Protein AF-A0A3D3EYS2-F1 (afdb_monomer)

Structure (mmCIF, N/CA/C/O backbone):
data_AF-A0A3D3EYS2-F1
#
_entry.id   AF-A0A3D3EYS2-F1
#
loop_
_atom_site.group_PDB
_atom_site.id
_atom_site.type_symbol
_atom_site.label_atom_id
_atom_site.label_alt_id
_atom_site.label_comp_id
_atom_site.label_asym_id
_atom_site.label_entity_id
_atom_site.label_seq_id
_atom_site.pdbx_PDB_ins_code
_atom_site.Cartn_x
_atom_site.Cartn_y
_atom_site.Cartn_z
_atom_site.occupancy
_atom_site.B_iso_or_equiv
_atom_site.auth_seq_id
_atom_site.auth_comp_id
_atom_site.auth_asym_id
_atom_site.auth_atom_id
_atom_site.pdbx_PDB_model_num
ATOM 1 N N . MET A 1 1 ? 3.849 11.422 -24.685 1.00 59.22 1 MET A N 1
ATOM 2 C CA . MET A 1 1 ? 4.908 11.103 -23.717 1.00 59.22 1 MET A CA 1
ATOM 3 C C . MET A 1 1 ? 5.409 9.712 -24.047 1.00 59.22 1 MET A C 1
ATOM 5 O O . MET A 1 1 ? 4.605 8.783 -24.061 1.00 59.22 1 MET A O 1
ATOM 9 N N . THR A 1 2 ? 6.666 9.596 -24.456 1.00 74.81 2 THR A N 1
ATOM 10 C CA . THR A 1 2 ? 7.311 8.323 -24.807 1.00 74.81 2 THR A CA 1
ATOM 11 C C . THR A 1 2 ? 7.631 7.512 -23.538 1.00 74.81 2 THR A C 1
ATOM 13 O O . THR A 1 2 ? 7.364 7.959 -22.418 1.00 74.81 2 THR A O 1
ATOM 16 N N . ASN A 1 3 ? 8.152 6.289 -23.673 1.00 77.00 3 ASN A N 1
ATOM 17 C CA . ASN A 1 3 ? 8.681 5.553 -22.516 1.00 77.00 3 ASN A CA 1
ATOM 18 C C . ASN A 1 3 ? 9.917 6.250 -21.932 1.00 77.00 3 ASN A C 1
ATOM 20 O O . ASN A 1 3 ? 10.024 6.343 -20.713 1.00 77.00 3 ASN A O 1
ATOM 24 N N . LYS A 1 4 ? 10.773 6.812 -22.795 1.00 73.56 4 LYS A N 1
ATOM 25 C CA . LYS A 1 4 ? 11.945 7.608 -22.415 1.00 73.56 4 LYS A CA 1
ATOM 26 C C . LYS A 1 4 ? 11.560 8.788 -21.521 1.00 73.56 4 LYS A C 1
ATOM 28 O O . LYS A 1 4 ? 12.052 8.882 -20.404 1.00 73.56 4 LYS A O 1
ATOM 33 N N . ASP A 1 5 ? 10.576 9.585 -21.946 1.00 75.88 5 ASP A N 1
ATOM 34 C CA . ASP A 1 5 ? 10.104 10.746 -21.175 1.00 75.88 5 ASP A CA 1
ATOM 35 C C . ASP A 1 5 ? 9.619 10.352 -19.764 1.00 75.88 5 ASP A C 1
ATOM 37 O O . ASP A 1 5 ? 9.700 11.139 -18.826 1.00 75.88 5 ASP A O 1
ATOM 41 N N . ALA A 1 6 ? 9.071 9.139 -19.601 1.00 74.50 6 ALA A N 1
ATOM 42 C CA . ALA A 1 6 ? 8.693 8.643 -18.282 1.00 74.50 6 ALA A CA 1
ATOM 43 C C . ALA A 1 6 ? 9.911 8.208 -17.467 1.00 74.50 6 ALA A C 1
ATOM 45 O O . ALA A 1 6 ? 9.958 8.534 -16.285 1.00 74.50 6 ALA A O 1
ATOM 46 N N . CYS A 1 7 ? 10.894 7.535 -18.069 1.00 72.25 7 CYS A N 1
ATOM 47 C CA . CYS A 1 7 ? 12.140 7.151 -17.402 1.00 72.25 7 CYS A CA 1
ATOM 48 C C . CYS A 1 7 ? 12.881 8.342 -16.787 1.00 72.25 7 CYS A C 1
ATOM 50 O O . CYS A 1 7 ? 13.361 8.215 -15.665 1.00 72.25 7 CYS A O 1
ATOM 52 N N . ASP A 1 8 ? 12.869 9.508 -17.435 1.00 71.94 8 ASP A N 1
ATOM 53 C CA . ASP A 1 8 ? 13.480 10.731 -16.887 1.00 71.94 8 ASP A CA 1
ATOM 54 C C . ASP A 1 8 ? 12.807 11.206 -15.586 1.00 71.94 8 ASP A C 1
ATOM 56 O O . ASP A 1 8 ? 13.430 11.834 -14.730 1.00 71.94 8 ASP A O 1
ATOM 60 N N . THR A 1 9 ? 11.523 10.881 -15.410 1.00 74.75 9 THR A N 1
ATOM 61 C CA . THR A 1 9 ? 10.751 11.185 -14.191 1.00 74.75 9 THR A CA 1
ATOM 62 C C . THR A 1 9 ? 10.788 10.061 -13.157 1.00 74.75 9 THR A C 1
ATOM 64 O O . THR A 1 9 ? 10.364 10.250 -12.015 1.00 74.75 9 THR A O 1
ATOM 67 N N . VAL A 1 10 ? 11.288 8.883 -13.538 1.00 79.44 10 VAL A N 1
ATOM 68 C CA . VAL A 1 10 ? 11.352 7.712 -12.671 1.00 79.44 10 VAL A CA 1
ATOM 69 C C . VAL A 1 10 ? 12.516 7.864 -11.702 1.00 79.44 10 VAL A C 1
ATOM 71 O O . VAL A 1 10 ? 13.677 7.691 -12.066 1.00 79.44 10 VAL A O 1
ATOM 74 N N . GLY A 1 11 ? 12.204 8.109 -10.427 1.00 79.62 11 GLY A N 1
ATOM 75 C CA . GLY A 1 11 ? 13.216 8.312 -9.387 1.00 79.62 11 GLY A CA 1
ATOM 76 C C . GLY A 1 11 ? 14.247 7.181 -9.272 1.00 79.62 11 GLY A C 1
ATOM 77 O O . GLY A 1 11 ? 15.401 7.454 -8.950 1.00 79.62 11 GLY A O 1
ATOM 78 N N . ILE A 1 12 ? 13.875 5.931 -9.592 1.00 86.62 12 ILE A N 1
ATOM 79 C CA . ILE A 1 12 ? 14.811 4.792 -9.546 1.00 86.62 12 ILE A CA 1
ATOM 80 C C . ILE A 1 12 ? 15.874 4.836 -10.650 1.00 86.62 12 ILE A C 1
ATOM 82 O O . ILE A 1 12 ? 16.969 4.329 -10.437 1.00 86.62 12 ILE A O 1
ATOM 86 N N . PHE A 1 13 ? 15.604 5.489 -11.784 1.00 89.75 13 PHE A N 1
ATOM 87 C CA . PHE A 1 13 ? 16.538 5.624 -12.911 1.00 89.75 13 PHE A CA 1
ATOM 88 C C . PHE A 1 13 ? 17.334 6.933 -12.879 1.00 89.75 13 PHE A C 1
ATOM 90 O O . PHE A 1 13 ? 18.065 7.254 -13.814 1.00 89.75 13 PHE A O 1
ATOM 97 N N . ARG A 1 14 ? 17.234 7.694 -11.785 1.00 87.12 14 ARG A N 1
ATOM 98 C CA . ARG A 1 14 ? 18.000 8.924 -11.612 1.00 87.12 14 ARG A CA 1
ATOM 99 C C . ARG A 1 14 ? 19.503 8.638 -11.657 1.00 87.12 14 ARG A C 1
ATOM 101 O O . ARG A 1 14 ? 20.009 7.844 -10.868 1.00 87.12 14 ARG A O 1
ATOM 108 N N . GLY A 1 15 ? 20.214 9.372 -12.508 1.00 86.50 15 GLY A N 1
ATOM 109 C CA . GLY A 1 15 ? 21.666 9.256 -12.669 1.00 86.50 15 GLY A CA 1
ATOM 110 C C . GLY A 1 15 ? 22.092 8.491 -13.919 1.00 86.50 15 GLY A C 1
ATOM 111 O O . GLY A 1 15 ? 23.260 8.586 -14.279 1.00 86.50 15 GLY A O 1
ATOM 112 N N . LEU A 1 16 ? 21.156 7.826 -14.605 1.00 90.88 16 LEU A N 1
ATOM 113 C CA . LEU A 1 16 ? 21.399 7.253 -15.925 1.00 90.88 16 LEU A CA 1
ATOM 114 C C . LEU A 1 16 ? 21.451 8.351 -16.990 1.00 90.88 16 LEU A C 1
ATOM 116 O O . LEU A 1 16 ? 20.704 9.332 -16.943 1.00 90.88 16 LEU A O 1
ATOM 120 N N . THR A 1 17 ? 22.338 8.177 -17.959 1.00 91.31 17 THR A N 1
ATOM 121 C CA . THR A 1 17 ? 22.412 8.997 -19.167 1.00 91.31 17 THR A CA 1
ATOM 122 C C . THR A 1 17 ? 21.294 8.628 -20.139 1.00 91.31 17 THR A C 1
ATOM 124 O O . THR A 1 17 ? 20.762 7.517 -20.121 1.00 91.31 17 THR A O 1
ATOM 127 N N . GLU A 1 18 ? 20.965 9.540 -21.056 1.00 88.75 18 GLU A N 1
ATOM 128 C CA . GLU A 1 18 ? 19.955 9.269 -22.086 1.00 88.75 18 GLU A CA 1
ATOM 129 C C . GLU A 1 18 ? 20.271 8.019 -22.918 1.00 88.75 18 GLU A C 1
ATOM 131 O O . GLU A 1 18 ? 19.368 7.248 -23.223 1.00 88.75 18 GLU A O 1
ATOM 136 N N . ALA A 1 19 ? 21.547 7.794 -23.251 1.00 90.06 19 ALA A N 1
ATOM 137 C CA . ALA A 1 19 ? 21.969 6.636 -24.035 1.00 90.06 19 ALA A CA 1
ATOM 138 C C . ALA A 1 19 ? 21.747 5.310 -23.287 1.00 90.06 19 ALA A C 1
ATOM 140 O O . ALA A 1 19 ? 21.414 4.304 -23.909 1.00 90.06 19 ALA A O 1
ATOM 141 N N . GLU A 1 20 ? 21.906 5.310 -21.961 1.00 91.56 20 GLU A N 1
ATOM 142 C CA . GLU A 1 20 ? 21.647 4.139 -21.116 1.00 91.56 20 GLU A CA 1
ATOM 143 C C . GLU A 1 20 ? 20.145 3.867 -20.995 1.00 91.56 20 GLU A C 1
ATOM 145 O O . GLU A 1 20 ? 19.725 2.717 -21.080 1.00 91.56 20 GLU A O 1
ATOM 150 N N . ILE A 1 21 ? 19.320 4.913 -20.869 1.00 91.19 21 ILE A N 1
ATOM 151 C CA . ILE A 1 21 ? 17.853 4.785 -20.874 1.00 91.19 21 ILE A CA 1
ATOM 152 C C . ILE A 1 21 ? 17.351 4.270 -22.229 1.00 91.19 21 ILE A C 1
ATOM 154 O O . ILE A 1 21 ? 16.473 3.404 -22.283 1.00 91.19 21 ILE A O 1
ATOM 158 N N . ASP A 1 22 ? 17.916 4.767 -23.331 1.00 90.25 22 ASP A N 1
ATOM 159 C CA . ASP A 1 22 ? 17.536 4.372 -24.690 1.00 90.25 22 ASP A CA 1
ATOM 160 C C . ASP A 1 22 ? 17.782 2.875 -24.957 1.00 90.25 22 ASP A C 1
ATOM 162 O O . ASP A 1 22 ? 17.053 2.271 -25.742 1.00 90.25 22 ASP A O 1
ATOM 166 N N . GLU A 1 23 ? 18.735 2.250 -24.260 1.00 91.06 23 GLU A N 1
ATOM 167 C CA . GLU A 1 23 ? 19.041 0.822 -24.397 1.00 91.06 23 GLU A CA 1
ATOM 168 C C . GLU A 1 23 ? 17.901 -0.090 -23.926 1.00 91.06 23 GLU A C 1
ATOM 170 O O . GLU A 1 23 ? 17.658 -1.128 -24.539 1.00 91.06 23 GLU A O 1
ATOM 175 N N . PHE A 1 24 ? 17.196 0.282 -22.854 1.00 90.25 24 PHE A N 1
ATOM 176 C CA . PHE A 1 24 ? 16.160 -0.565 -22.251 1.00 90.25 24 PHE A CA 1
ATOM 177 C C . PHE A 1 24 ? 14.740 -0.004 -22.358 1.00 90.25 24 PHE A C 1
ATOM 179 O O . PHE A 1 24 ? 13.778 -0.745 -22.158 1.00 90.25 24 PHE A O 1
ATOM 186 N N . SER A 1 25 ? 14.568 1.282 -22.674 1.00 90.25 25 SER A N 1
ATOM 187 C CA . SER A 1 25 ? 13.241 1.898 -22.799 1.00 90.25 25 SER A CA 1
ATOM 188 C C . SER A 1 25 ? 12.282 1.222 -23.803 1.00 90.25 25 SER A C 1
ATOM 190 O O . SER A 1 25 ? 11.068 1.277 -23.555 1.00 90.25 25 SER A O 1
ATOM 192 N N . PRO A 1 26 ? 12.746 0.548 -24.885 1.00 91.00 26 PRO A N 1
ATOM 193 C CA . PRO A 1 26 ? 11.866 -0.213 -25.776 1.00 91.00 26 PRO A CA 1
ATOM 194 C C . PRO A 1 26 ? 11.253 -1.462 -25.128 1.00 91.00 26 PRO A C 1
ATOM 196 O O . PRO A 1 26 ? 10.160 -1.864 -25.521 1.00 91.00 26 PRO A O 1
ATOM 199 N N . ASP A 1 27 ? 11.921 -2.045 -24.128 1.00 91.75 27 ASP A N 1
ATOM 200 C CA . ASP A 1 27 ? 11.451 -3.237 -23.404 1.00 91.75 27 ASP A CA 1
ATOM 201 C C . ASP A 1 27 ? 10.421 -2.888 -22.311 1.00 91.75 27 ASP A C 1
ATOM 203 O O . ASP A 1 27 ? 9.839 -3.773 -21.678 1.00 91.75 27 ASP A O 1
ATOM 207 N N . LEU A 1 28 ? 10.192 -1.595 -22.062 1.00 91.44 28 LEU A N 1
ATOM 208 C CA . LEU A 1 28 ? 9.209 -1.121 -21.094 1.00 91.44 28 LEU A CA 1
ATOM 209 C C . LEU A 1 28 ? 7.815 -1.095 -21.714 1.00 91.44 28 LEU A C 1
ATOM 211 O O . LEU A 1 28 ? 7.610 -0.609 -22.828 1.00 91.44 28 LEU A O 1
ATOM 215 N N . GLN A 1 29 ? 6.817 -1.546 -20.959 1.00 92.75 29 GLN A N 1
ATOM 216 C CA . GLN A 1 29 ? 5.438 -1.546 -21.430 1.00 92.75 29 GLN A CA 1
ATOM 217 C C . GLN A 1 29 ? 4.625 -0.477 -20.712 1.00 92.75 29 GLN A C 1
ATOM 219 O O . GLN A 1 29 ? 4.565 -0.422 -19.489 1.00 92.75 29 GLN A O 1
ATOM 224 N N . ARG A 1 30 ? 3.930 0.358 -21.480 1.00 93.25 30 ARG A N 1
ATOM 225 C CA . ARG A 1 30 ? 2.981 1.327 -20.936 1.00 93.25 30 ARG A CA 1
ATOM 226 C C . ARG A 1 30 ? 1.603 0.684 -20.833 1.00 93.25 30 ARG A C 1
ATOM 228 O O . ARG A 1 30 ? 1.065 0.205 -21.830 1.00 93.25 30 ARG A O 1
ATOM 235 N N . VAL A 1 31 ? 1.032 0.682 -19.636 1.00 96.44 31 VAL A N 1
ATOM 236 C CA . VAL A 1 31 ? -0.280 0.089 -19.348 1.00 96.44 31 VAL A CA 1
ATOM 237 C C . VAL A 1 31 ? -1.203 1.126 -18.722 1.00 96.44 31 VAL A C 1
ATOM 239 O O . VAL A 1 31 ? -0.755 2.064 -18.064 1.00 96.44 31 VAL A O 1
ATOM 242 N N . LYS A 1 32 ? -2.507 0.986 -18.958 1.00 97.62 32 LYS A N 1
ATOM 243 C CA . LYS A 1 32 ? -3.529 1.898 -18.436 1.00 97.62 32 LYS A CA 1
ATOM 244 C C . LYS A 1 32 ? -4.586 1.106 -17.697 1.00 97.62 32 LYS A C 1
ATOM 246 O O . LYS A 1 32 ? -5.019 0.065 -18.183 1.00 97.62 32 LYS A O 1
ATOM 251 N N . TYR A 1 33 ? -5.024 1.643 -16.570 1.00 98.31 33 TYR A N 1
ATOM 252 C CA . TYR A 1 33 ? -6.098 1.076 -15.772 1.00 98.31 33 TYR A CA 1
ATOM 253 C C . TYR A 1 33 ? -7.110 2.168 -15.453 1.00 98.31 33 TYR A C 1
ATOM 255 O O . TYR A 1 33 ? -6.741 3.300 -15.150 1.00 98.31 33 TYR A O 1
ATOM 263 N N . VAL A 1 34 ? -8.392 1.829 -15.543 1.00 98.44 34 VAL A N 1
ATOM 264 C CA . VAL A 1 34 ? -9.474 2.734 -15.143 1.00 98.44 34 VAL A CA 1
ATOM 265 C C . VAL A 1 34 ? -9.615 2.751 -13.624 1.00 98.44 34 VAL A C 1
ATOM 267 O O . VAL A 1 34 ? -9.220 1.799 -12.945 1.00 98.44 34 VAL A O 1
ATOM 270 N N . LYS A 1 35 ? -10.226 3.807 -13.085 1.00 98.50 35 LYS A N 1
ATOM 271 C CA . LYS A 1 35 ? -10.580 3.885 -11.664 1.00 98.50 35 LYS A CA 1
ATOM 272 C C . LYS A 1 35 ? -11.268 2.603 -11.172 1.00 98.50 35 LYS A C 1
ATOM 274 O O . LYS A 1 35 ? -12.236 2.135 -11.766 1.00 98.50 35 LYS A O 1
ATOM 279 N N . GLY A 1 36 ? -10.807 2.084 -10.037 1.00 97.94 36 GLY A N 1
ATOM 280 C CA . GLY A 1 36 ? -11.336 0.888 -9.381 1.00 97.94 36 GLY A CA 1
ATOM 281 C C . GLY A 1 36 ? -10.761 -0.429 -9.903 1.00 97.94 36 GLY A C 1
ATOM 282 O O . GLY A 1 36 ? -11.028 -1.470 -9.309 1.00 97.94 36 GLY A O 1
ATOM 283 N N . ALA A 1 37 ? -9.961 -0.410 -10.973 1.00 98.25 37 ALA A N 1
ATOM 284 C CA . ALA A 1 37 ? -9.311 -1.614 -11.469 1.00 98.25 37 ALA A CA 1
ATOM 285 C C . ALA A 1 37 ? -8.241 -2.113 -10.486 1.00 98.25 37 ALA A C 1
ATOM 287 O O . ALA A 1 37 ? -7.414 -1.341 -9.990 1.00 98.25 37 ALA A O 1
ATOM 288 N N . GLN A 1 38 ? -8.249 -3.421 -10.236 1.00 97.88 38 GLN A N 1
ATOM 289 C CA . GLN A 1 38 ? -7.204 -4.106 -9.487 1.00 97.88 38 GLN A CA 1
ATOM 290 C C . GLN A 1 38 ? -6.008 -4.366 -10.405 1.00 97.88 38 GLN A C 1
ATOM 292 O O . GLN A 1 38 ? -6.152 -4.964 -11.467 1.00 97.88 38 GLN A O 1
ATOM 297 N N . ILE A 1 39 ? -4.842 -3.884 -9.989 1.00 97.94 39 ILE A N 1
ATOM 298 C CA . ILE A 1 39 ? -3.591 -3.914 -10.757 1.00 97.94 39 ILE A CA 1
ATOM 299 C C . ILE A 1 39 ? -2.717 -5.077 -10.290 1.00 97.94 39 ILE A C 1
ATOM 301 O O . ILE A 1 39 ? -2.086 -5.753 -11.093 1.00 97.94 39 ILE A O 1
ATOM 305 N N . ILE A 1 40 ? -2.694 -5.311 -8.977 1.00 97.81 40 ILE A N 1
ATOM 306 C CA . ILE A 1 40 ? -2.011 -6.430 -8.330 1.00 97.81 40 ILE A CA 1
ATOM 307 C C . ILE A 1 40 ? -2.988 -7.046 -7.338 1.00 97.81 40 ILE A C 1
ATOM 309 O O . ILE A 1 40 ? -3.606 -6.307 -6.567 1.00 97.81 40 ILE A O 1
ATOM 313 N N . SER A 1 41 ? -3.079 -8.373 -7.313 1.00 96.94 41 SER A N 1
ATOM 314 C CA . SER A 1 41 ? -3.725 -9.107 -6.224 1.00 96.94 41 SER A CA 1
ATOM 315 C C . SER A 1 41 ? -2.669 -9.601 -5.243 1.00 96.94 41 SER A C 1
ATOM 317 O O . SER A 1 41 ? -1.606 -10.080 -5.638 1.00 96.94 41 SER A O 1
ATOM 319 N N . GLU A 1 42 ? -2.961 -9.494 -3.951 1.00 96.12 42 GLU A N 1
ATOM 320 C CA . GLU A 1 42 ? -2.169 -10.157 -2.920 1.00 96.12 42 GLU A CA 1
ATOM 321 C C . GLU A 1 42 ? -2.053 -11.667 -3.205 1.00 96.12 42 GLU A C 1
ATOM 323 O O . GLU A 1 42 ? -3.017 -12.297 -3.631 1.00 96.12 42 GLU A O 1
ATOM 328 N N . HIS A 1 43 ? -0.874 -12.237 -2.944 1.00 95.38 43 HIS A N 1
ATOM 329 C CA . HIS A 1 43 ? -0.502 -13.641 -3.170 1.00 95.38 43 HIS A CA 1
ATOM 330 C C . HIS A 1 43 ? -0.324 -14.089 -4.627 1.00 95.38 43 HIS A C 1
ATOM 332 O O . HIS A 1 43 ? 0.124 -15.217 -4.840 1.00 95.38 43 HIS A O 1
ATOM 338 N N . ASP A 1 44 ? -0.573 -13.224 -5.614 1.00 95.88 44 ASP A N 1
ATOM 339 C CA . ASP A 1 44 ? -0.225 -13.525 -7.006 1.00 95.88 44 ASP A CA 1
ATOM 340 C C . ASP A 1 44 ? 1.299 -13.622 -7.192 1.00 95.88 44 ASP A C 1
ATOM 342 O O . ASP A 1 44 ? 2.097 -13.193 -6.351 1.00 95.88 44 ASP A O 1
ATOM 346 N N . THR A 1 45 ? 1.735 -14.181 -8.318 1.00 95.81 45 THR A N 1
ATOM 347 C CA . THR A 1 45 ? 3.155 -14.209 -8.688 1.00 95.81 45 THR A CA 1
ATOM 348 C C . THR A 1 45 ? 3.693 -12.792 -8.931 1.00 95.81 45 THR A C 1
ATOM 350 O O . THR A 1 45 ? 2.998 -11.916 -9.454 1.00 95.81 45 THR A O 1
ATOM 353 N N . ALA A 1 46 ? 4.948 -12.550 -8.543 1.00 94.69 46 ALA A N 1
ATOM 354 C CA . ALA A 1 46 ? 5.631 -11.282 -8.772 1.00 94.69 46 ALA A CA 1
ATOM 355 C C . ALA A 1 46 ? 6.628 -11.368 -9.938 1.00 94.69 46 ALA A C 1
ATOM 357 O O . ALA A 1 46 ? 7.732 -11.887 -9.808 1.00 94.69 46 ALA A O 1
ATOM 358 N N . ASP A 1 47 ? 6.228 -10.824 -11.082 1.00 94.50 47 ASP A N 1
ATOM 359 C CA . ASP A 1 47 ? 6.922 -10.906 -12.372 1.00 94.50 47 ASP A CA 1
ATOM 360 C C . ASP A 1 47 ? 7.302 -9.531 -12.956 1.00 94.50 47 ASP A C 1
ATOM 362 O O . ASP A 1 47 ? 8.067 -9.436 -13.917 1.00 94.50 47 ASP A O 1
ATOM 366 N N . ASN A 1 48 ? 6.789 -8.450 -12.373 1.00 95.12 48 ASN A N 1
ATOM 367 C CA . ASN A 1 48 ? 6.997 -7.078 -12.830 1.00 95.12 48 ASN A CA 1
ATOM 368 C C . ASN A 1 48 ? 6.809 -6.062 -11.694 1.00 95.12 48 ASN A C 1
ATOM 370 O O . ASN A 1 48 ? 6.112 -6.322 -10.709 1.00 95.12 48 ASN A O 1
ATOM 374 N N . LEU A 1 49 ? 7.453 -4.904 -11.820 1.00 94.69 49 LEU A N 1
ATOM 375 C CA . LEU A 1 49 ? 7.168 -3.731 -10.995 1.00 94.69 49 LEU A CA 1
ATOM 376 C C . LEU A 1 49 ? 6.519 -2.651 -11.859 1.00 94.69 49 LEU A C 1
ATOM 378 O O . LEU A 1 49 ? 6.595 -2.685 -13.089 1.00 94.69 49 LEU A O 1
ATOM 382 N N . TYR A 1 50 ? 5.900 -1.683 -11.201 1.00 95.75 50 TYR A N 1
ATOM 383 C CA . TYR A 1 50 ? 5.153 -0.621 -11.852 1.00 95.75 50 TYR A CA 1
ATOM 384 C C . TYR A 1 50 ? 5.662 0.727 -11.386 1.00 95.75 50 TYR A C 1
ATOM 386 O O . TYR A 1 50 ? 5.836 0.942 -10.190 1.00 95.75 50 TYR A O 1
ATOM 394 N N . PHE A 1 51 ? 5.830 1.651 -12.319 1.00 95.06 51 PHE A N 1
ATOM 395 C CA . PHE A 1 51 ? 6.035 3.060 -12.032 1.00 95.06 51 PHE A CA 1
ATOM 396 C C . PHE A 1 51 ? 4.800 3.867 -12.426 1.00 95.06 51 PHE A C 1
ATOM 398 O O . PHE A 1 51 ? 4.218 3.639 -13.486 1.00 95.06 51 PHE A O 1
ATOM 405 N N . ILE A 1 52 ? 4.408 4.822 -11.589 1.00 95.12 52 ILE A N 1
ATOM 406 C CA . ILE A 1 52 ? 3.206 5.626 -11.782 1.00 95.12 52 ILE A CA 1
ATOM 407 C C . ILE A 1 52 ? 3.554 6.859 -12.616 1.00 95.12 52 ILE A C 1
ATOM 409 O O . ILE A 1 52 ? 4.177 7.801 -12.130 1.00 95.12 52 ILE A O 1
ATOM 413 N N . CYS A 1 53 ? 3.117 6.877 -13.877 1.00 93.81 53 CYS A N 1
ATOM 414 C CA . CYS A 1 53 ? 3.251 8.052 -14.740 1.00 93.81 53 CYS A CA 1
ATOM 415 C C . CYS A 1 53 ? 2.129 9.068 -14.500 1.00 93.81 53 CYS A C 1
ATOM 417 O O . CYS A 1 53 ? 2.347 10.272 -14.607 1.00 93.81 53 CYS A O 1
ATOM 419 N N . LYS A 1 54 ? 0.909 8.588 -14.232 1.00 95.06 54 LYS A N 1
ATOM 420 C CA . LYS A 1 54 ? -0.273 9.422 -13.99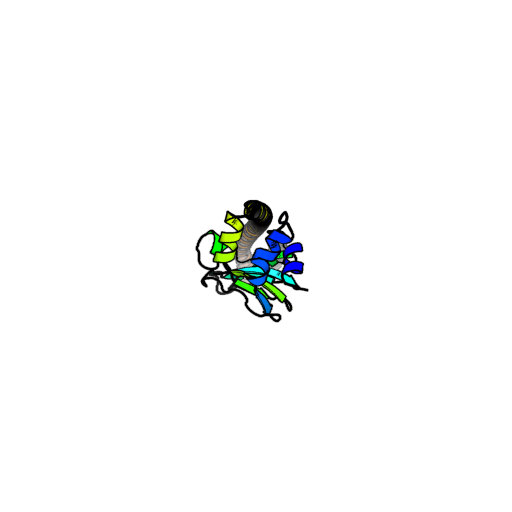6 1.00 95.06 54 LYS A CA 1
ATOM 421 C C . LYS A 1 54 ? -1.267 8.701 -13.094 1.00 95.06 54 LYS A C 1
ATOM 423 O O . LYS A 1 54 ? -1.417 7.485 -13.190 1.00 95.06 54 LYS A O 1
ATOM 428 N N . GLY A 1 55 ? -1.996 9.491 -12.313 1.00 96.88 55 GLY A N 1
ATOM 429 C CA . GLY A 1 55 ? -3.057 9.034 -11.429 1.00 96.88 55 GLY A CA 1
ATOM 430 C C . GLY A 1 55 ? -2.517 8.506 -10.099 1.00 96.88 55 GLY A C 1
ATOM 431 O O . GLY A 1 55 ? -1.332 8.653 -9.803 1.00 96.88 55 GLY A O 1
ATOM 432 N N . LYS A 1 56 ? -3.384 7.892 -9.298 1.00 98.31 56 LYS A N 1
ATOM 433 C CA . LYS A 1 56 ? -3.057 7.381 -7.965 1.00 98.31 56 LYS A CA 1
ATOM 434 C C . LYS A 1 56 ? -3.518 5.943 -7.788 1.00 98.31 56 LYS A C 1
ATOM 436 O O . LYS A 1 56 ? -4.526 5.508 -8.352 1.00 98.31 56 LYS A O 1
ATOM 441 N N . VAL A 1 57 ? -2.786 5.209 -6.959 1.00 98.44 57 VAL A N 1
ATOM 442 C CA . VAL A 1 57 ? -3.124 3.834 -6.582 1.00 98.44 57 VAL A CA 1
ATOM 443 C C . VAL A 1 57 ? -3.163 3.698 -5.071 1.00 98.44 57 VAL A C 1
ATOM 445 O O . VAL A 1 57 ? -2.425 4.365 -4.352 1.00 98.44 57 VAL A O 1
ATOM 448 N N . LYS A 1 58 ? -4.014 2.806 -4.580 1.00 98.06 58 LYS A N 1
ATOM 449 C CA . LYS A 1 58 ? -4.113 2.455 -3.168 1.00 98.06 58 LYS A CA 1
ATOM 450 C C . LYS A 1 58 ? -3.575 1.053 -2.949 1.00 98.06 58 LYS A C 1
ATOM 452 O O . LYS A 1 58 ? -3.954 0.133 -3.671 1.00 98.06 58 LYS A O 1
ATOM 457 N N . ILE A 1 59 ? -2.728 0.903 -1.937 1.00 96.88 59 ILE A N 1
ATOM 458 C CA . ILE A 1 59 ? -2.201 -0.383 -1.487 1.00 96.88 59 ILE A CA 1
ATOM 459 C C . ILE A 1 59 ? -2.988 -0.818 -0.257 1.00 96.88 59 ILE A C 1
ATOM 461 O O . ILE A 1 59 ? -3.128 -0.051 0.697 1.00 96.88 59 ILE A O 1
ATOM 465 N N . SER A 1 60 ? -3.473 -2.054 -0.267 1.00 95.75 60 SER A N 1
ATOM 466 C CA . SER A 1 60 ? -4.243 -2.640 0.830 1.00 95.75 60 SER A CA 1
ATOM 467 C C . SER A 1 60 ? -3.795 -4.069 1.122 1.00 95.75 60 SER A C 1
ATOM 469 O O . SER A 1 60 ? -3.306 -4.771 0.237 1.00 95.75 60 SER A O 1
ATOM 471 N N . LYS A 1 61 ? -3.950 -4.492 2.375 1.00 93.69 61 LYS A N 1
ATOM 472 C CA . LYS A 1 61 ? -3.587 -5.827 2.857 1.00 93.69 61 LYS A CA 1
ATOM 473 C C . LYS A 1 61 ? -4.819 -6.528 3.408 1.00 93.69 61 LYS A C 1
ATOM 475 O O . LYS A 1 61 ? -5.559 -5.920 4.185 1.00 93.69 61 LYS A O 1
ATOM 480 N N . GLY A 1 62 ? -5.021 -7.790 3.042 1.00 91.25 62 GLY A N 1
ATOM 481 C CA . GLY A 1 62 ? -6.063 -8.624 3.627 1.00 91.25 62 GLY A CA 1
ATOM 482 C C . GLY A 1 62 ? -5.862 -8.802 5.134 1.00 91.25 62 GLY A C 1
ATOM 483 O O . GLY A 1 62 ? -4.752 -9.049 5.612 1.00 91.25 62 GLY A O 1
ATOM 484 N N . LEU A 1 63 ? -6.943 -8.680 5.898 1.00 89.94 63 LEU A N 1
ATOM 485 C CA . LEU A 1 63 ? -6.969 -8.960 7.330 1.00 89.94 63 LEU A CA 1
ATOM 486 C C . LEU A 1 63 ? -7.756 -10.242 7.597 1.00 89.94 63 LEU A C 1
ATOM 488 O O . LEU A 1 63 ? -8.653 -10.621 6.852 1.00 89.94 63 LEU A O 1
ATOM 492 N N . LYS A 1 64 ? -7.459 -10.898 8.723 1.00 85.75 64 LYS A N 1
ATOM 493 C CA . LYS A 1 64 ? -8.207 -12.083 9.179 1.00 85.75 64 LYS A CA 1
ATOM 494 C C . LYS A 1 64 ? -9.548 -11.742 9.846 1.00 85.75 64 LYS A C 1
ATOM 496 O O . LYS A 1 64 ? -10.294 -12.652 10.193 1.00 85.75 64 LYS A O 1
ATOM 501 N N . ASN A 1 65 ? -9.831 -10.460 10.084 1.00 85.44 65 ASN A N 1
ATOM 502 C CA . ASN A 1 65 ? -11.079 -10.021 10.702 1.00 85.44 65 ASN A CA 1
ATOM 503 C C . ASN A 1 65 ? -12.195 -9.980 9.646 1.00 85.44 65 ASN A C 1
ATOM 505 O O . ASN A 1 65 ? -12.051 -9.317 8.625 1.00 85.44 65 ASN A O 1
ATOM 509 N N . LEU A 1 66 ? -13.310 -10.665 9.906 1.00 75.31 66 LEU A N 1
ATOM 510 C CA . LEU A 1 66 ? -14.453 -10.722 8.991 1.00 75.31 66 LEU A CA 1
ATOM 511 C C . LEU A 1 66 ? -15.225 -9.395 8.899 1.00 75.31 66 LEU A C 1
ATOM 513 O O . LEU A 1 66 ? -15.849 -9.137 7.876 1.00 75.31 66 LEU A O 1
ATOM 517 N N . GLU A 1 67 ? -15.182 -8.552 9.935 1.00 85.56 67 GLU A N 1
ATOM 518 C CA . GLU A 1 67 ? -15.856 -7.243 9.937 1.00 85.56 67 GLU A CA 1
ATOM 519 C C . GLU A 1 67 ? -15.068 -6.188 9.150 1.00 85.56 67 GLU A C 1
ATOM 521 O O . GLU A 1 67 ? -15.654 -5.334 8.485 1.00 85.56 67 GLU A O 1
ATOM 526 N N . THR A 1 68 ? -13.736 -6.284 9.181 1.00 84.50 68 THR A N 1
ATOM 527 C CA . THR A 1 68 ? -12.820 -5.406 8.444 1.00 84.50 68 THR A CA 1
ATOM 528 C C . THR A 1 68 ? -11.876 -6.274 7.615 1.00 84.50 68 THR A C 1
ATOM 530 O O . THR A 1 68 ? -10.794 -6.618 8.095 1.00 84.50 68 THR A O 1
ATOM 533 N N . PRO A 1 69 ? -12.264 -6.649 6.384 1.00 85.81 69 PRO A N 1
ATOM 534 C CA . PRO A 1 69 ? -11.552 -7.658 5.598 1.00 85.81 69 PRO A CA 1
ATOM 535 C C . PRO A 1 69 ? -10.207 -7.173 5.039 1.00 85.81 69 PRO A C 1
ATOM 537 O O . PRO A 1 69 ? -9.397 -7.987 4.599 1.00 85.81 69 PRO A O 1
ATOM 540 N N . SER A 1 70 ? -9.940 -5.865 5.050 1.00 89.62 70 SER A N 1
ATOM 541 C CA . SER A 1 70 ? -8.689 -5.289 4.552 1.00 89.62 70 SER A CA 1
ATOM 542 C C . SER A 1 70 ? -8.308 -4.003 5.280 1.00 89.62 70 SER A C 1
ATOM 544 O O . SER A 1 70 ? -9.183 -3.224 5.657 1.00 89.62 70 SER A O 1
ATOM 546 N N . ALA A 1 71 ? -7.007 -3.747 5.404 1.00 90.81 71 ALA A N 1
ATOM 547 C CA . ALA A 1 71 ? -6.454 -2.468 5.839 1.00 90.81 71 ALA A CA 1
ATOM 548 C C . ALA A 1 71 ? -5.802 -1.737 4.665 1.00 90.81 71 ALA A C 1
ATOM 550 O O . ALA A 1 71 ? -4.988 -2.318 3.944 1.00 90.81 71 ALA A O 1
ATOM 551 N N . ASP A 1 72 ? -6.113 -0.452 4.514 1.00 92.56 72 ASP A N 1
ATOM 552 C CA . ASP A 1 72 ? -5.389 0.430 3.603 1.00 92.56 72 ASP A CA 1
ATOM 553 C C . ASP A 1 72 ? -4.014 0.746 4.205 1.00 92.56 72 ASP A C 1
ATOM 555 O O . ASP A 1 72 ? -3.917 1.259 5.319 1.00 92.56 72 ASP A O 1
ATOM 559 N N . LEU A 1 73 ? -2.945 0.417 3.480 1.00 91.19 73 LEU A N 1
ATOM 560 C CA . LEU A 1 73 ? -1.573 0.647 3.931 1.00 91.19 73 LEU A CA 1
ATOM 561 C C . LEU A 1 73 ? -1.106 2.052 3.565 1.00 91.19 73 LEU A C 1
ATOM 563 O O . LEU A 1 73 ? -0.554 2.768 4.399 1.00 91.19 73 LEU A O 1
ATOM 567 N N . THR A 1 74 ? -1.299 2.440 2.301 1.00 93.94 74 THR A N 1
ATOM 568 C CA . THR A 1 74 ? -0.917 3.757 1.782 1.00 93.94 74 THR A CA 1
ATOM 569 C C . THR A 1 74 ? -1.567 4.038 0.424 1.00 93.94 74 THR A C 1
ATOM 571 O O . THR A 1 74 ? -2.097 3.136 -0.226 1.00 93.94 74 THR A O 1
ATOM 574 N N . THR A 1 75 ? -1.499 5.293 -0.019 1.00 96.31 75 THR A N 1
ATOM 575 C CA . THR A 1 75 ? -1.767 5.705 -1.406 1.00 96.31 75 THR A CA 1
ATOM 576 C C . THR A 1 75 ? -0.453 6.155 -2.028 1.00 96.31 75 THR A C 1
ATOM 578 O O . THR A 1 75 ? 0.335 6.797 -1.337 1.00 96.31 75 THR A O 1
ATOM 581 N N . LEU A 1 76 ? -0.224 5.794 -3.288 1.00 95.62 76 LEU A N 1
ATOM 582 C CA . LEU A 1 76 ? 0.935 6.219 -4.066 1.00 95.62 76 LEU A CA 1
ATOM 583 C C . LEU A 1 76 ? 0.508 7.117 -5.230 1.00 95.62 76 LEU A C 1
ATOM 585 O O . LEU A 1 76 ? -0.580 6.946 -5.794 1.00 95.62 76 LEU A O 1
ATOM 589 N N . GLU A 1 77 ? 1.381 8.050 -5.587 1.00 95.44 77 GLU A N 1
ATOM 590 C CA . GLU A 1 77 ? 1.151 9.129 -6.549 1.00 95.44 77 GLU A CA 1
ATOM 591 C C . GLU A 1 77 ? 2.153 9.086 -7.724 1.00 95.44 77 GLU A C 1
ATOM 593 O O . GLU A 1 77 ? 3.089 8.279 -7.719 1.00 95.44 77 GLU A O 1
ATOM 598 N N . PRO A 1 78 ? 1.979 9.918 -8.774 1.00 93.94 78 PRO A N 1
ATOM 599 C CA . PRO A 1 78 ? 2.921 9.960 -9.888 1.00 93.94 78 PRO A CA 1
ATOM 600 C C . PRO A 1 78 ? 4.350 10.262 -9.428 1.00 93.94 78 PRO A C 1
ATOM 602 O O . PRO A 1 78 ? 4.565 11.137 -8.593 1.00 93.94 78 PRO A O 1
ATOM 605 N N . GLY A 1 79 ? 5.327 9.556 -9.998 1.00 89.62 79 GLY A N 1
ATOM 606 C CA . GLY A 1 79 ? 6.725 9.614 -9.552 1.00 89.62 79 GLY A CA 1
ATOM 607 C C . GLY A 1 79 ? 7.120 8.490 -8.589 1.00 89.62 79 GLY A C 1
ATOM 608 O O . GLY A 1 79 ? 8.310 8.287 -8.340 1.00 89.62 79 GLY A O 1
ATOM 609 N N . GLU A 1 80 ? 6.156 7.719 -8.089 1.00 92.06 80 GLU A N 1
ATOM 610 C CA . GLU A 1 80 ? 6.408 6.560 -7.236 1.00 92.06 80 GLU A CA 1
ATOM 611 C C . GLU A 1 80 ? 6.307 5.231 -7.998 1.00 92.06 80 GLU A C 1
ATOM 613 O O . GLU A 1 80 ? 5.739 5.142 -9.088 1.00 92.06 80 GLU A O 1
ATOM 618 N N . PHE A 1 81 ? 6.852 4.166 -7.407 1.00 93.56 81 PHE A N 1
ATOM 619 C CA . PHE A 1 81 ? 6.781 2.805 -7.942 1.00 93.56 81 PHE A CA 1
ATOM 620 C C . PHE A 1 81 ? 6.246 1.809 -6.909 1.00 93.56 81 PHE A C 1
ATOM 622 O O . PHE A 1 81 ? 6.277 2.067 -5.706 1.00 93.56 81 PHE A O 1
ATOM 629 N N . PHE A 1 82 ? 5.759 0.659 -7.362 1.00 95.44 82 PHE A N 1
ATOM 630 C CA . PHE A 1 82 ? 5.278 -0.415 -6.495 1.00 95.44 82 PHE A CA 1
ATOM 631 C C . PHE A 1 82 ? 5.456 -1.794 -7.132 1.00 95.44 82 PHE A C 1
ATOM 633 O O . PHE A 1 82 ? 5.693 -1.927 -8.333 1.00 95.44 82 PHE A O 1
ATOM 640 N N . GLY A 1 83 ? 5.295 -2.838 -6.319 1.00 93.50 83 GLY A N 1
ATOM 641 C CA . GLY A 1 83 ? 5.428 -4.231 -6.751 1.00 93.50 83 GLY A CA 1
ATOM 642 C C . GLY A 1 83 ? 6.864 -4.758 -6.699 1.00 93.50 83 GLY A C 1
ATOM 643 O O . GLY A 1 83 ? 7.102 -5.903 -7.068 1.00 93.50 83 GLY A O 1
ATOM 644 N N . GLU A 1 84 ? 7.798 -3.957 -6.191 1.00 92.75 84 GLU A N 1
ATOM 645 C CA . GLU A 1 84 ? 9.215 -4.267 -6.041 1.00 92.75 84 GLU A CA 1
ATOM 646 C C . GLU A 1 84 ? 9.476 -5.410 -5.053 1.00 92.75 84 GLU A C 1
ATOM 648 O O . GLU A 1 84 ? 10.348 -6.238 -5.298 1.00 92.75 84 GLU A O 1
ATOM 653 N N . MET A 1 85 ? 8.703 -5.490 -3.961 1.00 90.31 85 MET A N 1
ATOM 654 C CA . MET A 1 85 ? 8.985 -6.414 -2.853 1.00 90.31 85 MET A CA 1
ATOM 655 C C . MET A 1 85 ? 9.000 -7.878 -3.305 1.00 90.31 85 MET A C 1
ATOM 657 O O . MET A 1 85 ? 9.936 -8.609 -2.997 1.00 90.31 85 MET A O 1
ATOM 661 N N . GLY A 1 86 ? 7.989 -8.289 -4.077 1.00 89.62 86 GLY A N 1
ATOM 662 C CA . GLY A 1 86 ? 7.898 -9.668 -4.564 1.00 89.62 86 GLY A CA 1
ATOM 663 C C . GLY A 1 86 ? 8.988 -10.013 -5.582 1.00 89.62 86 GLY A C 1
ATOM 664 O O . GLY A 1 86 ? 9.466 -11.140 -5.618 1.00 89.62 86 GLY A O 1
ATOM 665 N N . ILE A 1 87 ? 9.451 -9.036 -6.369 1.00 91.50 87 ILE A N 1
ATOM 666 C CA . ILE A 1 87 ? 10.552 -9.255 -7.314 1.00 91.50 87 ILE A CA 1
ATOM 667 C C . ILE A 1 87 ? 11.880 -9.434 -6.583 1.00 91.50 87 ILE A C 1
ATOM 669 O O . ILE A 1 87 ? 12.629 -10.352 -6.910 1.00 91.50 87 ILE A O 1
ATOM 673 N N . ILE A 1 88 ? 12.169 -8.550 -5.625 1.00 87.00 88 ILE A N 1
ATOM 674 C CA . ILE A 1 88 ? 13.451 -8.507 -4.910 1.00 87.00 88 ILE A CA 1
ATOM 675 C C . ILE A 1 88 ? 13.633 -9.752 -4.040 1.00 87.00 88 ILE A C 1
ATOM 677 O O . ILE A 1 88 ? 14.717 -10.328 -4.027 1.00 87.00 88 ILE A O 1
ATOM 681 N N . ASN A 1 89 ? 12.577 -10.174 -3.340 1.00 85.12 89 ASN A N 1
ATOM 682 C CA . ASN A 1 89 ? 12.635 -11.320 -2.433 1.00 85.12 89 ASN A CA 1
ATOM 683 C C . ASN A 1 89 ? 12.359 -12.665 -3.120 1.00 85.12 89 ASN A C 1
ATOM 685 O O . ASN A 1 89 ? 12.473 -13.698 -2.469 1.00 85.12 89 ASN A O 1
ATOM 689 N N . ASP A 1 90 ? 11.982 -12.659 -4.401 1.00 89.12 90 ASP A N 1
ATOM 690 C CA . ASP A 1 90 ? 11.442 -13.834 -5.097 1.00 89.12 90 ASP A CA 1
ATOM 691 C C . ASP A 1 90 ? 10.221 -14.440 -4.374 1.00 89.12 90 ASP A C 1
ATOM 693 O O . ASP A 1 90 ? 10.076 -15.650 -4.212 1.00 89.12 90 ASP A O 1
ATOM 697 N N . GLU A 1 91 ? 9.330 -13.560 -3.912 1.00 93.12 91 GLU A N 1
ATOM 698 C CA . GLU A 1 91 ? 8.139 -13.897 -3.132 1.00 93.12 91 GLU A CA 1
ATOM 699 C C . GLU A 1 91 ? 6.852 -13.516 -3.876 1.00 93.12 91 GLU A C 1
ATOM 701 O O . GLU A 1 91 ? 6.830 -12.675 -4.780 1.00 93.12 91 GLU A O 1
ATOM 706 N N . ALA A 1 92 ? 5.736 -14.115 -3.460 1.00 95.06 92 ALA A N 1
ATOM 707 C CA . ALA A 1 92 ? 4.416 -13.711 -3.930 1.00 95.06 92 ALA A CA 1
ATOM 708 C C . ALA A 1 92 ? 4.103 -12.249 -3.557 1.00 95.06 92 ALA A C 1
ATOM 710 O O . ALA A 1 92 ? 4.677 -11.673 -2.627 1.00 95.06 92 ALA A O 1
ATOM 711 N N . ARG A 1 93 ? 3.149 -11.638 -4.264 1.00 96.62 93 ARG A N 1
ATOM 712 C CA . ARG A 1 93 ? 2.711 -10.258 -4.023 1.00 96.62 93 ARG A CA 1
ATOM 713 C C . ARG A 1 93 ? 2.282 -10.079 -2.569 1.00 96.62 93 ARG A C 1
ATOM 715 O O . ARG A 1 93 ? 1.402 -10.776 -2.067 1.00 96.62 93 ARG A O 1
ATOM 722 N N . SER A 1 94 ? 2.894 -9.111 -1.896 1.00 93.50 94 SER A N 1
ATOM 723 C CA . SER A 1 94 ? 2.677 -8.871 -0.469 1.00 93.50 94 SER A CA 1
ATOM 724 C C . SER A 1 94 ? 1.370 -8.140 -0.163 1.00 93.50 94 SER A C 1
ATOM 726 O O . SER A 1 94 ? 0.945 -8.159 0.988 1.00 93.50 94 SER A O 1
ATOM 728 N N . ALA A 1 95 ? 0.743 -7.489 -1.142 1.00 95.69 95 ALA A N 1
ATOM 729 C CA . ALA A 1 95 ? -0.448 -6.665 -0.958 1.00 95.69 95 ALA A CA 1
ATOM 730 C C . ALA A 1 95 ? -1.217 -6.504 -2.277 1.00 95.69 95 ALA A C 1
ATOM 732 O O . ALA A 1 95 ? -0.663 -6.708 -3.359 1.00 95.69 95 ALA A O 1
ATOM 733 N N . THR A 1 96 ? -2.476 -6.086 -2.171 1.00 97.75 96 THR A N 1
ATOM 734 C CA . THR A 1 96 ? -3.342 -5.741 -3.302 1.00 97.75 96 THR A CA 1
ATOM 735 C C . THR A 1 96 ? -3.171 -4.267 -3.660 1.00 97.75 96 THR A C 1
ATOM 737 O O . THR A 1 96 ? -3.114 -3.411 -2.773 1.00 97.75 96 THR A O 1
ATOM 740 N N . VAL A 1 97 ? -3.140 -3.953 -4.956 1.00 98.25 97 VAL A N 1
ATOM 741 C CA . VAL A 1 97 ? -3.036 -2.579 -5.471 1.00 98.25 97 VAL A CA 1
ATOM 742 C C . VAL A 1 97 ? -4.215 -2.273 -6.385 1.00 98.25 97 VAL A C 1
ATOM 744 O O . VAL A 1 97 ? -4.471 -3.011 -7.336 1.00 98.25 97 VAL A O 1
ATOM 747 N N . VAL A 1 98 ? -4.920 -1.174 -6.115 1.00 98.31 98 VAL A N 1
ATOM 748 C CA . VAL A 1 98 ? -6.119 -0.748 -6.856 1.00 98.31 98 VAL A CA 1
ATOM 749 C C . VAL A 1 98 ? -5.968 0.694 -7.325 1.00 98.31 98 VAL A C 1
ATOM 751 O O . VAL A 1 98 ? -5.547 1.560 -6.561 1.00 98.31 98 VAL A O 1
ATOM 754 N N . ALA A 1 99 ? -6.351 0.974 -8.567 1.00 98.56 99 ALA A N 1
ATOM 755 C CA . ALA A 1 99 ? -6.410 2.326 -9.111 1.00 98.56 99 ALA A CA 1
ATOM 756 C C . ALA A 1 99 ? -7.499 3.158 -8.399 1.00 98.56 99 ALA A C 1
ATOM 758 O O . ALA A 1 99 ? -8.668 2.771 -8.389 1.00 98.56 99 ALA A O 1
ATOM 759 N N . THR A 1 100 ? -7.160 4.304 -7.802 1.00 98.19 100 THR A N 1
ATOM 760 C CA . THR A 1 100 ? -8.156 5.194 -7.155 1.00 98.19 100 THR A CA 1
ATOM 761 C C . THR A 1 100 ? -8.737 6.233 -8.113 1.00 98.19 100 THR A C 1
ATOM 763 O O . THR A 1 100 ? -9.798 6.807 -7.852 1.00 98.19 100 THR A O 1
ATO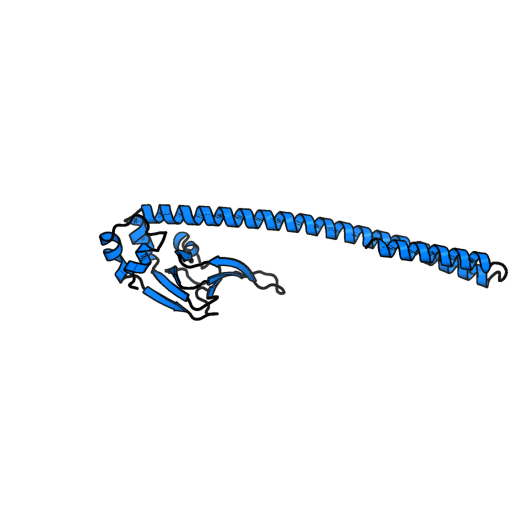M 766 N N . GLU A 1 101 ? -8.081 6.407 -9.253 1.00 98.25 101 GLU A N 1
ATOM 767 C CA . GLU A 1 101 ? -8.497 7.166 -10.427 1.00 98.25 101 GLU A CA 1
ATOM 768 C C . GLU A 1 101 ? -7.952 6.479 -11.688 1.00 98.25 101 GLU A C 1
ATOM 770 O O . GLU A 1 101 ? -7.343 5.418 -11.584 1.00 98.25 101 GLU A O 1
ATOM 775 N N . ASP A 1 102 ? -8.180 7.037 -12.875 1.00 98.25 102 ASP A N 1
ATOM 776 C CA . ASP A 1 102 ? -7.572 6.491 -14.091 1.00 98.25 102 ASP A CA 1
ATOM 777 C C . ASP A 1 102 ? -6.049 6.652 -14.021 1.00 98.25 102 ASP A C 1
ATOM 779 O O . ASP A 1 102 ? -5.534 7.769 -13.901 1.00 98.25 102 ASP A O 1
ATOM 783 N N . VAL A 1 103 ? -5.330 5.532 -14.108 1.00 98.00 103 VAL A N 1
ATOM 784 C CA . VAL A 1 103 ? -3.873 5.492 -13.978 1.00 98.00 103 VAL A CA 1
ATOM 785 C C . VAL A 1 103 ? -3.190 5.070 -15.265 1.00 98.00 103 VAL A C 1
ATOM 787 O O . VAL A 1 103 ? -3.688 4.259 -16.052 1.00 98.00 103 VAL A O 1
ATOM 790 N N . GLU A 1 104 ? -1.994 5.608 -15.447 1.00 96.94 104 GLU A N 1
ATOM 791 C CA . GLU A 1 104 ? -1.069 5.220 -16.498 1.00 96.94 104 GLU A CA 1
ATOM 792 C C . GLU A 1 104 ? 0.245 4.814 -15.850 1.00 96.94 104 GLU A C 1
ATOM 794 O O . GLU A 1 104 ? 0.839 5.591 -15.097 1.00 96.94 104 GLU A O 1
ATOM 799 N N . LEU A 1 105 ? 0.675 3.588 -16.131 1.00 96.06 105 LEU A N 1
ATOM 800 C CA . LEU A 1 105 ? 1.828 2.971 -15.500 1.00 96.06 105 LEU A CA 1
ATOM 801 C C . LEU A 1 105 ? 2.856 2.547 -16.541 1.00 96.06 105 LEU A C 1
ATOM 803 O O . LEU A 1 105 ? 2.514 2.173 -17.666 1.00 96.06 105 LEU A O 1
ATOM 807 N N . LEU A 1 106 ? 4.113 2.543 -16.119 1.00 95.25 106 LEU A N 1
ATOM 808 C CA . LEU A 1 106 ? 5.207 1.889 -16.818 1.00 95.25 106 LEU A CA 1
ATOM 809 C C . LEU A 1 106 ? 5.491 0.557 -16.119 1.00 95.25 106 LEU A C 1
ATOM 811 O O . LEU A 1 106 ? 5.883 0.536 -14.954 1.00 95.25 106 LEU A O 1
ATOM 815 N N . LEU A 1 107 ? 5.244 -0.544 -16.818 1.00 95.44 107 LEU A N 1
ATOM 816 C CA . LEU A 1 107 ? 5.515 -1.905 -16.378 1.00 95.44 107 LEU A CA 1
ATOM 817 C C . LEU A 1 107 ? 6.958 -2.259 -16.739 1.00 95.44 107 LEU A C 1
ATOM 819 O O . LEU A 1 107 ? 7.372 -2.133 -17.894 1.00 95.44 107 LEU A O 1
ATOM 823 N N . ILE A 1 108 ? 7.703 -2.715 -15.735 1.00 94.62 108 ILE A N 1
ATOM 824 C CA . ILE A 1 108 ? 9.106 -3.108 -15.851 1.00 94.62 108 ILE A CA 1
ATOM 825 C C . ILE A 1 108 ? 9.201 -4.596 -15.494 1.00 94.62 108 ILE A C 1
ATOM 827 O O . ILE A 1 108 ? 8.999 -4.953 -14.328 1.00 94.62 108 ILE A O 1
ATOM 831 N N . PRO A 1 109 ? 9.466 -5.479 -16.472 1.00 95.44 109 PRO A N 1
ATOM 832 C CA . PRO A 1 109 ? 9.623 -6.907 -16.215 1.00 95.44 109 PRO A CA 1
ATOM 833 C C . PRO A 1 109 ? 10.764 -7.186 -15.230 1.00 95.44 109 PRO A C 1
ATOM 835 O O . PRO A 1 109 ? 11.796 -6.513 -15.268 1.00 95.44 109 PRO A O 1
ATOM 838 N N . LYS A 1 110 ? 10.607 -8.210 -14.385 1.00 94.50 110 LYS A N 1
ATOM 839 C CA . LYS A 1 110 ? 11.609 -8.634 -13.393 1.00 94.50 110 LYS A CA 1
ATOM 840 C C . LYS A 1 110 ? 12.996 -8.818 -14.005 1.00 94.50 110 LYS A C 1
ATOM 842 O O . LYS A 1 110 ? 13.959 -8.239 -13.510 1.00 94.50 110 LYS A O 1
ATOM 847 N N . ASP A 1 111 ? 13.091 -9.571 -15.097 1.00 94.19 111 ASP A N 1
ATOM 848 C CA . ASP A 1 111 ? 14.376 -9.859 -15.741 1.00 94.19 111 ASP A CA 1
ATOM 849 C C . ASP A 1 111 ? 15.042 -8.588 -16.264 1.00 94.19 111 ASP A C 1
ATOM 851 O O . ASP A 1 111 ? 16.248 -8.402 -16.104 1.00 94.19 111 ASP A O 1
ATOM 855 N N . LEU A 1 112 ? 14.255 -7.676 -16.840 1.00 94.31 112 LEU A N 1
ATOM 856 C CA . LEU A 1 112 ? 14.760 -6.390 -17.298 1.00 94.31 112 LEU A CA 1
ATOM 857 C C . LEU A 1 112 ? 15.278 -5.559 -16.123 1.00 94.31 112 LEU A C 1
ATOM 859 O O . LEU A 1 112 ? 16.396 -5.054 -16.180 1.00 94.31 112 LEU A O 1
ATOM 863 N N . PHE A 1 113 ? 14.493 -5.461 -15.049 1.00 93.31 113 PHE A N 1
ATOM 864 C CA . PHE A 1 113 ? 14.879 -4.731 -13.849 1.00 93.31 113 PHE A CA 1
ATOM 865 C C . PHE A 1 113 ? 16.186 -5.267 -13.262 1.00 93.31 113 PHE A C 1
ATOM 867 O O . PHE A 1 113 ? 17.097 -4.483 -13.002 1.00 93.31 113 PHE A O 1
ATOM 874 N N . LEU A 1 114 ? 16.326 -6.589 -13.125 1.00 91.00 114 LEU A N 1
ATOM 875 C CA . LEU A 1 114 ? 17.556 -7.210 -12.634 1.00 91.00 114 LEU A CA 1
ATOM 876 C C . LEU A 1 114 ? 18.747 -6.907 -13.554 1.00 91.00 114 LEU A C 1
ATOM 878 O O . LEU A 1 114 ? 19.796 -6.498 -13.059 1.00 91.00 114 LEU A O 1
ATOM 882 N N . ARG A 1 115 ? 18.594 -7.023 -14.882 1.00 93.56 115 ARG A N 1
ATOM 883 C CA . ARG A 1 115 ? 19.662 -6.677 -15.842 1.00 93.56 115 ARG A CA 1
ATOM 884 C C . ARG A 1 115 ? 20.118 -5.225 -15.701 1.00 93.56 115 ARG A C 1
ATOM 886 O O . ARG A 1 115 ? 21.320 -4.987 -15.606 1.00 93.56 115 ARG A O 1
ATOM 893 N N . ILE A 1 116 ? 19.177 -4.277 -15.655 1.00 92.50 116 ILE A N 1
ATOM 894 C CA . ILE A 1 116 ? 19.485 -2.851 -15.463 1.00 92.50 116 ILE A CA 1
ATOM 895 C C . ILE A 1 116 ? 20.217 -2.662 -14.130 1.00 92.50 116 ILE A C 1
ATOM 897 O O . ILE A 1 116 ? 21.241 -1.994 -14.085 1.00 92.50 116 ILE A O 1
ATOM 901 N N . SER A 1 117 ? 19.745 -3.306 -13.065 1.00 90.44 117 SER A N 1
ATOM 902 C CA . SER A 1 117 ? 20.301 -3.182 -11.712 1.00 90.44 117 SER A CA 1
ATOM 903 C C . SER A 1 117 ? 21.734 -3.700 -11.588 1.00 90.44 117 SER A C 1
ATOM 905 O O . SER A 1 117 ? 22.540 -3.113 -10.871 1.00 90.44 117 SER A O 1
ATOM 907 N N . PHE A 1 118 ? 22.068 -4.788 -12.289 1.00 89.12 118 PHE A N 1
ATOM 908 C CA . PHE A 1 118 ? 23.437 -5.309 -12.335 1.00 89.12 118 PHE A CA 1
ATOM 909 C C . PHE A 1 118 ? 24.370 -4.432 -13.171 1.00 89.12 118 PHE A C 1
ATOM 911 O O . PHE A 1 118 ? 25.554 -4.330 -12.853 1.00 89.12 118 PHE A O 1
ATOM 918 N N . LYS A 1 119 ? 23.850 -3.818 -14.238 1.00 93.12 119 LYS A N 1
ATOM 919 C CA . LYS A 1 119 ? 24.624 -2.940 -15.119 1.00 93.12 119 LYS A CA 1
ATOM 920 C C . LYS A 1 119 ? 24.838 -1.545 -14.516 1.00 93.12 119 LYS A C 1
ATOM 922 O O . LYS A 1 119 ? 25.908 -0.973 -14.698 1.00 93.12 119 LYS A O 1
ATOM 927 N N . HIS A 1 120 ? 23.850 -1.054 -13.771 1.00 92.44 120 HIS A N 1
ATOM 928 C CA . HIS A 1 120 ? 23.769 0.297 -13.217 1.00 92.44 120 HIS A CA 1
ATOM 929 C C . HIS A 1 120 ? 23.454 0.256 -11.709 1.00 92.44 120 HIS A C 1
ATOM 931 O O . HIS A 1 120 ? 22.287 0.359 -11.307 1.00 92.44 120 HIS A O 1
ATOM 937 N N . PRO A 1 121 ? 24.470 0.086 -10.839 1.00 89.06 121 PRO A N 1
ATOM 938 C CA . PRO A 1 121 ? 24.283 -0.027 -9.388 1.00 89.06 121 PRO A CA 1
ATOM 939 C C . PRO A 1 121 ? 23.555 1.161 -8.733 1.00 89.06 121 PRO A C 1
ATOM 941 O O . PRO A 1 121 ? 22.912 1.002 -7.692 1.00 89.06 121 PRO A O 1
ATOM 944 N N . GLU A 1 122 ? 23.613 2.347 -9.338 1.00 88.75 122 GLU A N 1
ATOM 945 C CA . GLU A 1 122 ? 22.873 3.547 -8.942 1.00 88.75 122 GLU A CA 1
ATOM 946 C C . GLU A 1 122 ? 21.358 3.310 -8.860 1.00 88.75 122 GLU A C 1
ATOM 948 O O . GLU A 1 122 ? 20.705 3.850 -7.966 1.00 88.75 122 GLU A O 1
ATOM 953 N N . VAL A 1 123 ? 20.805 2.423 -9.696 1.00 91.12 123 VAL A N 1
ATOM 954 C CA . VAL A 1 123 ? 19.381 2.055 -9.660 1.00 91.12 123 VAL A CA 1
ATOM 955 C C . VAL A 1 123 ? 19.023 1.366 -8.344 1.00 91.12 123 VAL A C 1
ATOM 957 O O . VAL A 1 123 ? 18.005 1.685 -7.724 1.00 91.12 123 VAL A O 1
ATOM 960 N N . MET A 1 124 ? 19.889 0.472 -7.855 1.00 89.19 124 MET A N 1
ATOM 961 C CA . MET A 1 124 ? 19.716 -0.171 -6.547 1.00 89.19 124 MET A CA 1
ATOM 962 C C . MET A 1 124 ? 19.867 0.819 -5.400 1.00 89.19 124 MET A C 1
ATOM 964 O O . MET A 1 124 ? 19.124 0.746 -4.421 1.00 89.19 124 MET A O 1
ATOM 968 N N . PHE A 1 125 ? 20.790 1.773 -5.515 1.00 88.25 125 PHE A N 1
ATOM 969 C CA . PHE A 1 125 ? 20.952 2.813 -4.504 1.00 88.25 125 PHE A CA 1
ATOM 970 C C . PHE A 1 125 ? 19.716 3.719 -4.404 1.00 88.25 125 PHE A C 1
ATOM 972 O O . PHE A 1 125 ? 19.257 4.023 -3.301 1.00 88.25 125 PHE A O 1
ATOM 979 N N . ASN A 1 126 ? 19.131 4.105 -5.539 1.00 89.38 126 ASN A N 1
ATOM 980 C CA . ASN A 1 126 ? 17.891 4.879 -5.577 1.00 89.38 126 ASN A CA 1
ATOM 981 C C . ASN A 1 126 ? 16.715 4.094 -4.981 1.00 89.38 126 ASN A C 1
ATOM 983 O O . ASN A 1 126 ? 15.990 4.625 -4.139 1.00 89.38 126 ASN A O 1
ATOM 987 N N . LEU A 1 127 ? 16.573 2.813 -5.342 1.00 88.81 127 LEU A N 1
ATOM 988 C CA . LEU A 1 127 ? 15.584 1.913 -4.745 1.00 88.81 127 LEU A CA 1
ATOM 989 C C . LEU A 1 127 ? 15.735 1.848 -3.216 1.00 88.81 127 LEU A C 1
ATOM 991 O O . LEU A 1 127 ? 14.756 2.037 -2.496 1.00 88.81 127 LEU A O 1
ATOM 995 N N . MET A 1 128 ? 16.951 1.624 -2.705 1.00 90.25 128 MET A N 1
ATOM 996 C CA . MET A 1 128 ? 17.215 1.557 -1.262 1.00 90.25 128 MET A CA 1
ATOM 997 C C . MET A 1 128 ? 16.863 2.861 -0.541 1.00 90.25 128 MET A C 1
ATOM 999 O O . MET A 1 128 ? 16.303 2.817 0.554 1.00 90.25 128 MET A O 1
ATOM 1003 N N . GLN A 1 129 ? 17.148 4.020 -1.143 1.00 88.31 129 GLN A N 1
ATOM 1004 C CA . GLN A 1 129 ? 16.745 5.311 -0.581 1.00 88.31 129 GLN A CA 1
ATOM 1005 C C . GLN A 1 129 ? 15.221 5.428 -0.475 1.00 88.31 129 GLN A C 1
ATOM 1007 O O . GLN A 1 129 ? 14.715 5.817 0.580 1.00 88.31 129 GLN A O 1
ATOM 1012 N N . THR A 1 130 ? 14.483 5.041 -1.519 1.00 89.00 130 THR A N 1
ATOM 1013 C CA . THR A 1 130 ? 13.014 5.048 -1.480 1.00 89.00 130 THR A CA 1
ATOM 1014 C C . THR A 1 130 ? 12.469 4.082 -0.428 1.00 89.00 130 THR A C 1
ATOM 1016 O O . THR A 1 130 ? 11.605 4.465 0.361 1.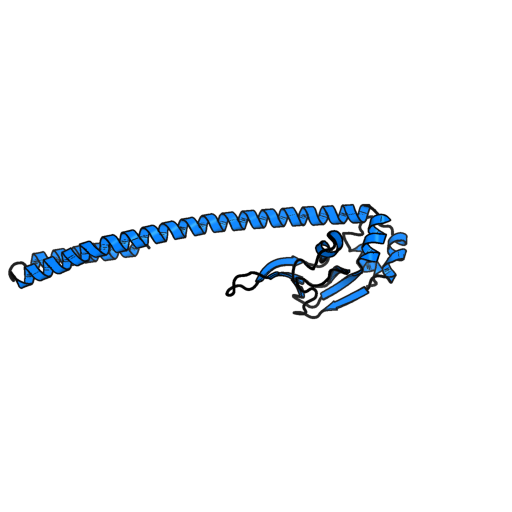00 89.00 130 THR A O 1
ATOM 1019 N N . LEU A 1 131 ? 12.989 2.853 -0.359 1.00 88.31 131 LEU A N 1
ATOM 1020 C CA . LEU A 1 131 ? 12.563 1.861 0.634 1.00 88.31 131 LEU A CA 1
ATOM 1021 C C . LEU A 1 131 ? 12.867 2.310 2.070 1.00 88.31 131 LEU A C 1
ATOM 1023 O O . LEU A 1 131 ? 12.040 2.117 2.958 1.00 88.31 131 LEU A O 1
ATOM 1027 N N . SER A 1 132 ? 14.013 2.956 2.298 1.00 90.38 132 SER A N 1
ATOM 1028 C CA . SER A 1 132 ? 14.380 3.533 3.598 1.00 90.38 132 SER A CA 1
ATOM 1029 C C . SER A 1 132 ? 13.402 4.630 4.037 1.00 90.38 132 SER A C 1
ATOM 1031 O O . SER A 1 132 ? 12.974 4.650 5.193 1.00 90.38 132 SER A O 1
ATOM 1033 N N . GLY A 1 133 ? 12.985 5.498 3.107 1.00 88.81 133 GLY A N 1
ATOM 1034 C CA . GLY A 1 133 ? 11.929 6.486 3.348 1.00 88.81 133 GLY A CA 1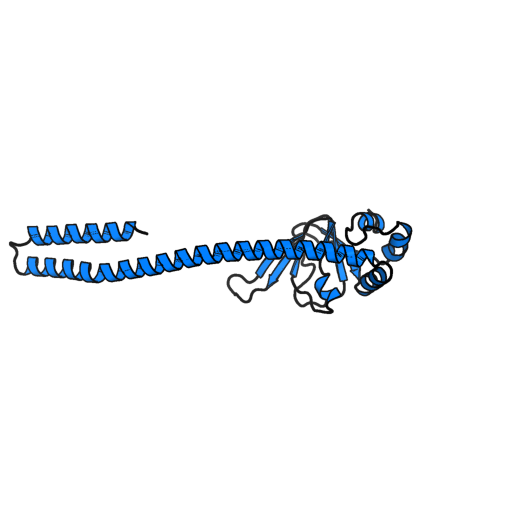
ATOM 1035 C C . GLY A 1 133 ? 10.601 5.826 3.725 1.00 88.81 133 GLY A C 1
ATOM 1036 O O . GLY A 1 133 ? 10.056 6.098 4.791 1.00 88.81 133 GLY A O 1
ATOM 1037 N N . ARG A 1 134 ? 10.144 4.856 2.923 1.00 89.06 134 ARG A N 1
ATOM 1038 C CA . ARG A 1 134 ? 8.902 4.107 3.192 1.00 89.06 134 ARG A CA 1
ATOM 1039 C C . ARG A 1 134 ? 8.916 3.381 4.534 1.00 89.06 134 ARG A C 1
ATOM 1041 O O . ARG A 1 134 ? 7.893 3.337 5.219 1.00 89.06 134 ARG A O 1
ATOM 1048 N N . LEU A 1 135 ? 10.056 2.808 4.921 1.00 89.56 135 LEU A N 1
ATOM 1049 C CA . LEU A 1 135 ? 10.215 2.146 6.215 1.00 89.56 135 LEU A CA 1
ATOM 1050 C C . LEU A 1 135 ? 10.087 3.145 7.368 1.00 89.56 135 LEU A C 1
ATOM 1052 O O . LEU A 1 135 ? 9.435 2.840 8.365 1.00 89.56 135 LEU A O 1
ATOM 1056 N N . ARG A 1 136 ? 10.669 4.342 7.228 1.00 92.69 136 ARG A N 1
ATOM 1057 C CA . ARG A 1 136 ? 10.519 5.416 8.216 1.00 92.69 136 ARG A CA 1
ATOM 1058 C C . ARG A 1 136 ? 9.055 5.819 8.375 1.00 92.69 136 ARG A C 1
ATOM 1060 O O . ARG A 1 136 ? 8.555 5.774 9.494 1.00 92.69 136 ARG A O 1
ATOM 1067 N N . ASP A 1 137 ? 8.364 6.097 7.272 1.00 89.75 137 ASP A N 1
ATOM 1068 C CA . ASP A 1 137 ? 6.947 6.483 7.291 1.00 89.75 137 ASP A CA 1
ATOM 1069 C C . ASP A 1 137 ? 6.070 5.383 7.910 1.00 89.75 137 ASP A C 1
ATOM 1071 O O . ASP A 1 137 ? 5.159 5.649 8.694 1.00 89.75 137 ASP A O 1
ATOM 1075 N N . THR A 1 138 ? 6.368 4.119 7.594 1.00 89.19 138 THR A N 1
ATOM 1076 C CA . THR A 1 138 ? 5.672 2.957 8.166 1.00 89.19 138 THR A CA 1
ATOM 1077 C C . THR A 1 138 ? 5.903 2.853 9.674 1.00 89.19 138 THR A C 1
ATOM 1079 O O . THR A 1 138 ? 4.951 2.625 10.421 1.00 89.19 138 THR A O 1
ATOM 1082 N N . ASN A 1 139 ? 7.137 3.058 10.143 1.00 89.00 139 ASN A N 1
ATOM 1083 C CA . ASN A 1 139 ? 7.470 3.037 11.568 1.00 89.00 139 ASN A CA 1
ATOM 1084 C C . ASN A 1 139 ? 6.787 4.178 12.338 1.00 89.00 139 ASN A C 1
ATOM 1086 O O . ASN A 1 139 ? 6.299 3.957 13.445 1.00 89.00 139 ASN A O 1
ATOM 1090 N N . GLU A 1 140 ? 6.709 5.376 11.757 1.00 92.25 140 GLU A N 1
ATOM 1091 C CA . GLU A 1 140 ? 6.004 6.517 12.356 1.00 92.25 140 GLU A CA 1
ATOM 1092 C C . GLU A 1 140 ? 4.495 6.257 12.457 1.00 92.25 140 GLU A C 1
ATOM 1094 O O . GLU A 1 140 ? 3.902 6.448 13.523 1.00 92.25 140 GLU A O 1
ATOM 1099 N N . ARG A 1 141 ? 3.876 5.727 11.391 1.00 89.19 141 ARG A N 1
ATOM 1100 C CA . ARG A 1 141 ? 2.466 5.301 11.417 1.00 89.19 141 ARG A CA 1
ATOM 1101 C C . ARG A 1 141 ? 2.223 4.229 12.475 1.00 89.19 141 ARG A C 1
ATOM 1103 O O . ARG A 1 141 ? 1.255 4.321 13.225 1.00 89.19 141 ARG A O 1
ATOM 1110 N N . PHE A 1 142 ? 3.108 3.238 12.569 1.00 88.25 142 PHE A N 1
ATOM 1111 C CA . PHE A 1 142 ? 3.017 2.190 13.582 1.00 88.25 142 PHE A CA 1
ATOM 1112 C C . PHE A 1 142 ? 3.084 2.762 15.006 1.00 88.25 142 PHE A C 1
ATOM 1114 O O . PHE A 1 142 ? 2.255 2.411 15.844 1.00 88.25 142 PHE A O 1
ATOM 1121 N N . ALA A 1 143 ? 4.014 3.683 15.274 1.00 88.62 143 ALA A N 1
ATOM 1122 C CA . ALA A 1 143 ? 4.124 4.342 16.574 1.00 88.62 143 ALA A CA 1
ATOM 1123 C C . ALA A 1 143 ? 2.856 5.139 16.929 1.00 88.62 143 ALA A C 1
ATOM 1125 O O . ALA A 1 143 ? 2.360 5.028 18.050 1.00 88.62 143 ALA A O 1
ATOM 1126 N N . SER A 1 144 ? 2.291 5.880 15.971 1.00 90.38 144 SER A N 1
ATOM 1127 C CA . SER A 1 144 ? 1.047 6.633 16.178 1.00 90.38 144 SER A CA 1
ATOM 1128 C C . SER A 1 144 ? -0.145 5.722 16.484 1.00 90.38 144 SER A C 1
ATOM 1130 O O . SER A 1 144 ? -0.928 6.026 17.381 1.00 90.38 144 SER A O 1
ATOM 1132 N N . LEU A 1 145 ? -0.283 4.598 15.772 1.00 87.12 145 LEU A N 1
ATOM 1133 C CA . LEU A 1 145 ? -1.349 3.622 16.027 1.00 87.12 145 LEU A CA 1
ATOM 1134 C C . LEU A 1 145 ? -1.208 2.972 17.409 1.00 87.12 145 LEU A C 1
ATOM 1136 O O . LEU A 1 145 ? -2.204 2.738 18.093 1.00 87.12 145 LEU A O 1
ATOM 1140 N N . MET A 1 146 ? 0.026 2.691 17.835 1.00 83.94 146 MET A N 1
ATOM 1141 C CA . MET A 1 146 ? 0.299 2.157 19.169 1.00 83.94 146 MET A CA 1
ATOM 1142 C C . MET A 1 146 ? -0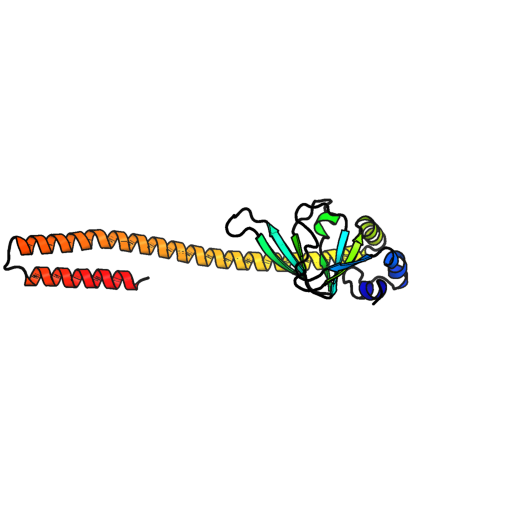.098 3.144 20.271 1.00 83.94 146 MET A C 1
ATOM 1144 O O . MET A 1 146 ? -0.713 2.732 21.255 1.00 83.94 146 MET A O 1
ATOM 1148 N N . ASP A 1 147 ? 0.199 4.433 20.104 1.00 87.38 147 ASP A N 1
ATOM 1149 C CA . ASP A 1 147 ? -0.181 5.470 21.071 1.00 87.38 147 ASP A CA 1
ATOM 1150 C C . ASP A 1 147 ? -1.709 5.622 21.188 1.00 87.38 147 ASP A C 1
ATOM 1152 O O . ASP A 1 147 ? -2.274 5.656 22.291 1.00 87.38 147 ASP A O 1
ATOM 1156 N N . GLU A 1 148 ? -2.408 5.593 20.049 1.00 87.50 148 GLU A N 1
ATOM 1157 C CA . GLU A 1 148 ? -3.872 5.601 20.008 1.00 87.50 148 GLU A CA 1
ATOM 1158 C C . GLU A 1 148 ? -4.462 4.360 20.700 1.00 87.50 148 GLU A C 1
ATOM 1160 O O . GLU A 1 148 ? -5.369 4.471 21.532 1.00 87.50 148 GLU A O 1
ATOM 1165 N N . MET A 1 149 ? -3.914 3.171 20.426 1.00 82.69 149 MET A N 1
ATOM 1166 C CA . MET A 1 149 ? -4.359 1.918 21.040 1.00 82.69 149 MET A CA 1
ATOM 1167 C C . MET A 1 149 ? -4.158 1.920 22.560 1.00 82.69 149 MET A C 1
ATOM 1169 O O . MET A 1 149 ? -5.051 1.495 23.297 1.00 82.69 149 MET A O 1
ATOM 1173 N N . ILE A 1 150 ? -3.015 2.411 23.049 1.00 83.94 150 ILE A N 1
ATOM 1174 C CA . ILE A 1 150 ? -2.735 2.525 24.487 1.00 83.94 150 ILE A CA 1
ATOM 1175 C C . ILE A 1 150 ? -3.745 3.467 25.148 1.00 83.94 150 ILE A C 1
ATOM 1177 O O . ILE A 1 150 ? -4.320 3.131 26.189 1.00 83.94 150 ILE A O 1
ATOM 1181 N N . SER A 1 151 ? -4.008 4.616 24.529 1.00 82.94 151 SER A N 1
ATOM 1182 C CA . SER A 1 151 ? -4.967 5.600 25.032 1.00 82.94 151 SER A CA 1
ATOM 1183 C C . SER A 1 151 ? -6.392 5.037 25.082 1.00 82.94 151 SER A C 1
ATOM 1185 O O . SER A 1 151 ? -7.067 5.131 26.113 1.00 82.94 151 SER A O 1
ATOM 1187 N N . LYS A 1 152 ? -6.829 4.361 24.013 1.00 82.81 152 LYS A N 1
ATOM 1188 C CA . LYS A 1 152 ? -8.157 3.739 23.921 1.00 82.81 152 LYS A CA 1
ATOM 1189 C C . LYS A 1 152 ? -8.331 2.593 24.920 1.00 82.81 152 LYS A C 1
ATOM 1191 O O . LYS A 1 152 ? -9.364 2.515 25.583 1.00 82.81 152 LYS A O 1
ATOM 1196 N N . ASN A 1 153 ? -7.312 1.748 25.089 1.00 80.31 153 ASN A N 1
ATOM 1197 C CA . ASN A 1 153 ? -7.338 0.656 26.065 1.00 80.31 153 ASN A CA 1
ATOM 1198 C C . ASN A 1 153 ? -7.427 1.172 27.506 1.00 80.31 153 ASN A C 1
ATOM 1200 O O . ASN A 1 153 ? -8.180 0.613 28.304 1.00 80.31 153 ASN A O 1
ATOM 1204 N N . ARG A 1 154 ? -6.716 2.258 27.849 1.00 79.88 154 ARG A N 1
ATOM 1205 C CA . ARG A 1 154 ? -6.836 2.892 29.175 1.00 79.88 154 ARG A CA 1
ATOM 1206 C C . ARG A 1 154 ? -8.253 3.397 29.425 1.00 79.88 154 ARG A C 1
ATOM 1208 O O . ARG A 1 154 ? -8.805 3.125 30.488 1.00 79.88 154 ARG A O 1
ATOM 1215 N N . LEU A 1 155 ? -8.852 4.085 28.452 1.00 79.69 155 LEU A N 1
ATOM 1216 C CA . LEU A 1 155 ? -10.218 4.598 28.576 1.00 79.69 155 LEU A CA 1
ATOM 1217 C C . LEU A 1 155 ? -11.240 3.460 28.723 1.00 79.69 155 LEU A C 1
ATOM 1219 O O . LEU A 1 155 ? -12.117 3.527 29.581 1.00 79.69 155 LEU A O 1
ATOM 1223 N N . MET A 1 156 ? -11.082 2.379 27.952 1.00 81.56 156 MET A N 1
ATOM 1224 C CA . MET A 1 156 ? -11.932 1.190 28.046 1.00 81.56 156 MET A CA 1
ATOM 1225 C C . MET A 1 156 ? -11.812 0.505 29.414 1.00 81.56 156 MET A C 1
ATOM 1227 O O . MET A 1 156 ? -12.828 0.154 30.010 1.00 81.56 156 MET A O 1
ATOM 1231 N N . ALA A 1 157 ? -10.596 0.369 29.950 1.00 79.94 157 ALA A N 1
ATOM 1232 C CA . ALA A 1 157 ? -10.369 -0.193 31.281 1.00 79.94 157 ALA A CA 1
ATOM 1233 C C . ALA A 1 157 ? -11.002 0.667 32.391 1.00 79.94 157 ALA A C 1
ATOM 1235 O O . ALA A 1 157 ? -11.645 0.123 33.290 1.00 79.94 157 ALA A O 1
ATOM 1236 N N . ILE A 1 158 ? -10.873 1.999 32.307 1.00 84.56 158 ILE A N 1
ATOM 1237 C CA . ILE A 1 158 ? -11.529 2.936 33.234 1.00 84.56 158 ILE A CA 1
ATOM 1238 C C . ILE A 1 158 ? -13.052 2.795 33.141 1.00 84.56 158 ILE A C 1
ATOM 1240 O O . ILE A 1 158 ? -13.707 2.647 34.170 1.00 84.56 158 ILE A O 1
ATOM 1244 N N . GLY A 1 159 ? -13.612 2.768 31.929 1.00 81.19 159 GLY A N 1
ATOM 1245 C CA . GLY A 1 159 ? -15.049 2.592 31.709 1.00 81.19 159 GLY A CA 1
ATOM 1246 C C . GLY A 1 159 ? -15.579 1.266 32.261 1.00 81.19 159 GLY A C 1
ATOM 1247 O O . GLY A 1 159 ? -16.611 1.246 32.928 1.00 81.19 159 GLY A O 1
ATOM 1248 N N . MET A 1 160 ? -14.852 0.160 32.064 1.00 83.56 160 MET A N 1
ATOM 1249 C CA . MET A 1 160 ? -15.201 -1.143 32.646 1.00 83.56 160 MET A CA 1
ATOM 1250 C C . MET A 1 160 ? -15.165 -1.122 34.178 1.00 83.56 160 MET A C 1
ATOM 1252 O O . MET A 1 160 ? -16.085 -1.633 34.819 1.00 83.56 160 MET A O 1
ATOM 1256 N N . ALA A 1 161 ? -14.129 -0.522 34.774 1.00 82.75 161 ALA A N 1
ATOM 1257 C CA . ALA A 1 161 ? -14.017 -0.393 36.224 1.00 82.75 161 ALA A CA 1
ATOM 1258 C C . ALA A 1 161 ? -15.152 0.467 36.801 1.00 82.75 161 ALA A C 1
ATOM 1260 O O . ALA A 1 161 ? -15.810 0.049 37.753 1.00 82.75 161 ALA A O 1
ATOM 1261 N N . ALA A 1 162 ? -15.434 1.618 36.184 1.00 83.06 162 ALA A N 1
ATOM 1262 C CA . ALA A 1 162 ? -16.541 2.490 36.561 1.00 83.06 162 ALA A CA 1
ATOM 1263 C C . ALA A 1 162 ? -17.888 1.761 36.449 1.00 83.06 162 ALA A C 1
ATOM 1265 O O . ALA A 1 162 ? -18.648 1.732 37.412 1.00 83.06 162 ALA A O 1
ATOM 1266 N N . SER A 1 163 ? -18.154 1.085 35.326 1.00 83.75 163 SER A N 1
ATOM 1267 C CA . SER A 1 163 ? -19.385 0.312 35.114 1.00 83.75 163 SER A CA 1
ATOM 1268 C C . SER A 1 163 ? -19.594 -0.764 36.187 1.00 83.75 163 SER A C 1
ATOM 1270 O O . SER A 1 163 ? -20.701 -0.913 36.711 1.00 83.75 163 SER A O 1
ATOM 1272 N N . LYS A 1 164 ? -18.523 -1.464 36.583 1.00 85.00 164 LYS A N 1
ATOM 1273 C CA . LYS A 1 164 ? -18.575 -2.457 37.661 1.00 85.00 164 LYS A CA 1
ATOM 1274 C C . LYS A 1 164 ? -18.870 -1.826 39.026 1.00 85.00 164 LYS A C 1
ATOM 1276 O O . LYS A 1 164 ? -19.734 -2.324 39.740 1.00 85.00 164 LYS A O 1
ATOM 1281 N N . ILE A 1 165 ? -18.220 -0.711 39.367 1.00 87.12 165 ILE A N 1
ATOM 1282 C CA . ILE A 1 165 ? -18.485 0.025 40.617 1.00 87.12 165 ILE A CA 1
ATOM 1283 C C . ILE A 1 165 ? -19.946 0.491 40.673 1.00 87.12 165 ILE A C 1
ATOM 1285 O O . ILE A 1 165 ? -20.609 0.316 41.693 1.00 87.12 165 ILE A O 1
ATOM 1289 N N . ILE A 1 166 ? -20.469 1.038 39.570 1.00 83.69 166 ILE A N 1
ATOM 1290 C CA . ILE A 1 166 ? -21.869 1.477 39.458 1.00 83.69 166 ILE A CA 1
ATOM 1291 C C . ILE A 1 166 ? -22.823 0.310 39.738 1.00 83.69 166 ILE A C 1
ATOM 1293 O O . ILE A 1 166 ? -23.762 0.445 40.525 1.00 83.69 166 ILE A O 1
ATOM 1297 N N . HIS A 1 167 ? -22.577 -0.848 39.120 1.00 84.44 167 HIS A N 1
ATOM 1298 C CA . HIS A 1 167 ? -23.370 -2.052 39.354 1.00 84.44 167 HIS A CA 1
ATOM 1299 C C . HIS A 1 167 ? -23.350 -2.479 40.835 1.00 84.44 167 HIS A C 1
ATOM 1301 O O . HIS A 1 167 ? -24.403 -2.747 41.426 1.00 84.44 167 HIS A O 1
ATOM 1307 N N . ASP A 1 168 ? -22.169 -2.487 41.452 1.00 88.69 168 ASP A N 1
ATOM 1308 C CA . ASP A 1 168 ? -21.987 -2.912 42.841 1.00 88.69 168 ASP A CA 1
ATOM 1309 C C . ASP A 1 168 ? -22.593 -1.919 43.850 1.00 88.69 168 ASP A C 1
ATOM 1311 O O . ASP A 1 168 ? -23.030 -2.341 44.917 1.00 88.69 168 ASP A O 1
ATOM 1315 N N . LEU A 1 169 ? -22.717 -0.629 43.507 1.00 88.00 169 LEU A N 1
ATOM 1316 C CA . LEU A 1 169 ? -23.454 0.373 44.296 1.00 88.00 169 LEU A CA 1
ATOM 1317 C C . LEU A 1 169 ? -24.975 0.249 44.148 1.00 88.00 169 LEU A C 1
ATOM 1319 O O . LEU A 1 169 ? -25.720 0.453 45.109 1.00 88.00 169 LEU A O 1
ATOM 1323 N N . LYS A 1 170 ? -25.462 -0.111 42.958 1.00 82.56 170 LYS A N 1
ATOM 1324 C CA . LYS A 1 170 ? -26.901 -0.223 42.683 1.00 82.56 170 LYS A CA 1
ATOM 1325 C C . LYS A 1 170 ? -27.573 -1.310 43.523 1.00 82.56 170 LYS A C 1
ATOM 1327 O O . LYS A 1 170 ? -28.714 -1.142 43.959 1.00 82.56 170 LYS A O 1
ATOM 1332 N N . THR A 1 171 ? -26.865 -2.410 43.772 1.00 89.81 171 THR A N 1
ATOM 1333 C CA . THR A 1 171 ? -27.364 -3.546 44.563 1.00 89.81 171 THR A CA 1
ATOM 1334 C C . THR A 1 171 ? -27.746 -3.146 46.001 1.00 89.81 171 THR A C 1
ATOM 1336 O O . THR A 1 171 ? -28.923 -3.281 46.345 1.00 89.81 171 THR A O 1
ATOM 1339 N N . PRO A 1 172 ? -26.845 -2.597 46.845 1.00 93.12 172 PRO A N 1
ATOM 1340 C CA . PRO A 1 172 ? -27.197 -2.171 48.198 1.00 93.12 172 PRO A CA 1
ATOM 1341 C C . PRO A 1 172 ? -28.215 -1.023 48.215 1.00 93.12 172 PRO A C 1
ATOM 1343 O O . PRO A 1 172 ? -29.108 -1.036 49.056 1.00 93.12 172 PRO A O 1
ATOM 1346 N N . LEU A 1 173 ? -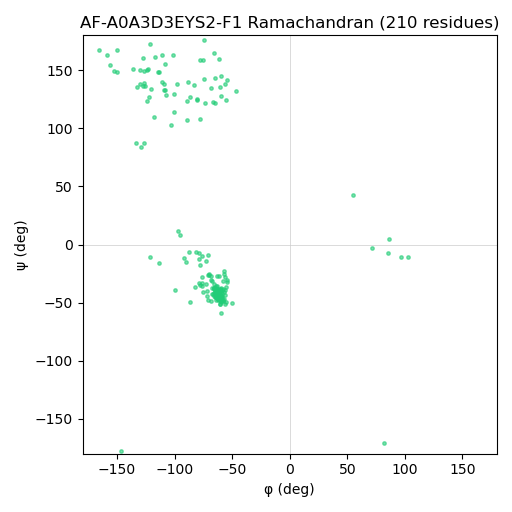28.161 -0.073 47.271 1.00 90.12 173 LEU A N 1
ATOM 1347 C CA . LEU A 1 173 ? -29.163 0.999 47.165 1.00 90.12 173 LEU A CA 1
ATOM 1348 C C . LEU A 1 173 ? -30.574 0.451 46.898 1.00 90.12 173 LEU A C 1
ATOM 1350 O O . LEU A 1 173 ? -31.543 0.900 47.510 1.00 90.12 173 LEU A O 1
ATOM 1354 N N . THR A 1 174 ? -30.690 -0.566 46.041 1.00 88.81 174 THR A N 1
ATOM 1355 C CA . THR A 1 174 ? -31.964 -1.254 45.788 1.00 88.81 174 THR A CA 1
ATOM 1356 C C . THR A 1 174 ? -32.474 -1.943 47.055 1.00 88.81 174 THR A C 1
ATOM 1358 O O . THR A 1 174 ? -33.649 -1.811 47.392 1.00 88.81 174 THR A O 1
ATOM 1361 N N . VAL A 1 175 ? -31.594 -2.617 47.805 1.00 93.69 175 VAL A N 1
ATOM 1362 C CA . VAL A 1 175 ? -31.948 -3.249 49.089 1.00 93.69 175 VAL A CA 1
ATOM 1363 C C . VAL A 1 175 ? -32.419 -2.210 50.113 1.00 93.69 175 VAL A C 1
ATOM 1365 O O . VAL A 1 175 ? -33.425 -2.437 50.783 1.00 93.69 175 VAL A O 1
ATOM 1368 N N . ILE A 1 176 ? -31.749 -1.057 50.210 1.00 92.12 176 ILE A N 1
ATOM 1369 C CA . ILE A 1 176 ? -32.138 0.046 51.104 1.00 92.12 176 ILE A CA 1
ATOM 1370 C C . ILE A 1 176 ? -33.549 0.546 50.770 1.00 92.12 176 ILE A C 1
ATOM 1372 O O . ILE A 1 176 ? -34.384 0.661 51.667 1.00 92.12 176 ILE A O 1
ATOM 1376 N N . VAL A 1 177 ? -33.840 0.784 49.487 1.00 90.31 177 VAL A N 1
ATOM 1377 C CA . VAL A 1 177 ? -35.164 1.238 49.027 1.00 90.31 177 VAL A CA 1
ATOM 1378 C C . VAL A 1 177 ? -36.247 0.209 49.337 1.00 90.31 177 VAL A C 1
ATOM 1380 O O . VAL A 1 177 ? -37.277 0.569 49.904 1.00 90.31 177 VAL A O 1
ATOM 1383 N N . LEU A 1 178 ? -36.011 -1.067 49.017 1.00 89.94 178 LEU A N 1
ATOM 1384 C CA . LEU A 1 178 ? -36.968 -2.143 49.292 1.00 89.94 178 LEU A CA 1
ATOM 1385 C C . LEU A 1 178 ? -37.240 -2.280 50.794 1.00 89.94 178 LEU A C 1
ATOM 1387 O O . LEU A 1 178 ? -38.385 -2.444 51.207 1.00 89.94 178 LEU A O 1
ATOM 1391 N N . THR A 1 179 ? -36.199 -2.167 51.618 1.00 92.31 179 THR A N 1
ATOM 1392 C CA . THR A 1 179 ? -36.327 -2.262 53.076 1.00 92.31 179 THR A CA 1
ATOM 1393 C C . THR A 1 179 ? -37.111 -1.078 53.645 1.00 92.31 179 THR A C 1
ATOM 1395 O O . THR A 1 179 ? -37.995 -1.281 54.473 1.00 92.31 179 THR A O 1
ATOM 1398 N N . ALA A 1 180 ? -36.853 0.148 53.175 1.00 90.25 180 ALA A N 1
ATOM 1399 C CA . ALA A 1 180 ? -37.604 1.334 53.592 1.00 90.25 180 ALA A CA 1
ATOM 1400 C C . ALA A 1 180 ? -39.102 1.209 53.261 1.00 90.25 180 ALA A C 1
ATOM 1402 O O . ALA A 1 180 ? -39.948 1.449 54.122 1.00 90.25 180 ALA A O 1
ATOM 1403 N N . GLN A 1 181 ? -39.422 0.729 52.055 1.00 89.00 181 GLN A N 1
ATOM 1404 C CA . GLN A 1 181 ? -40.799 0.477 51.621 1.00 89.00 181 GLN A CA 1
ATOM 1405 C C . GLN A 1 181 ? -41.487 -0.623 52.445 1.00 89.00 181 GLN A C 1
ATOM 1407 O O . GLN A 1 181 ? -42.662 -0.500 52.784 1.00 89.00 181 GLN A O 1
ATOM 1412 N N . LEU A 1 182 ? -40.769 -1.694 52.800 1.00 92.25 182 LEU A N 1
ATOM 1413 C CA . LEU A 1 182 ? -41.294 -2.738 53.686 1.00 92.25 182 LEU A CA 1
ATOM 1414 C C . LEU A 1 182 ? -41.622 -2.187 55.080 1.00 92.25 182 LEU A C 1
ATOM 1416 O O . LEU A 1 182 ? -42.683 -2.499 55.614 1.00 92.25 182 LEU A O 1
ATOM 1420 N N . ILE A 1 183 ? -40.744 -1.359 55.655 1.00 90.00 183 ILE A N 1
ATOM 1421 C CA . ILE A 1 183 ? -40.970 -0.725 56.963 1.00 90.00 183 ILE A CA 1
ATOM 1422 C C . ILE A 1 183 ? -42.200 0.186 56.916 1.00 90.00 183 ILE A C 1
ATOM 1424 O O . ILE A 1 183 ? -43.030 0.105 57.813 1.00 90.00 183 ILE A O 1
ATOM 1428 N N . GLU A 1 184 ? -42.357 0.996 55.868 1.00 91.00 184 GLU A N 1
ATOM 1429 C CA . GLU A 1 184 ? -43.540 1.847 55.685 1.00 91.00 184 GLU A CA 1
ATOM 1430 C C . GLU A 1 184 ? -44.845 1.044 55.613 1.00 91.00 184 GLU A C 1
ATOM 1432 O O . GLU A 1 184 ? -45.835 1.423 56.236 1.00 91.00 184 GLU A O 1
ATOM 1437 N N . ASN A 1 185 ? -44.837 -0.101 54.921 1.00 90.44 185 ASN A N 1
ATOM 1438 C CA . ASN A 1 185 ? -45.995 -0.998 54.865 1.00 90.44 185 ASN A CA 1
ATOM 1439 C C . ASN A 1 185 ? -46.328 -1.627 56.228 1.00 90.44 185 ASN A C 1
ATOM 1441 O O . ASN A 1 185 ? -47.500 -1.821 56.545 1.00 90.44 185 ASN A O 1
ATOM 1445 N N . LEU A 1 186 ? -45.310 -1.970 57.024 1.00 91.25 186 LEU A N 1
ATOM 1446 C CA . LEU A 1 186 ? -45.485 -2.548 58.361 1.00 91.25 186 LEU A CA 1
ATOM 1447 C C . LEU A 1 186 ? -45.890 -1.494 59.405 1.00 91.25 186 LEU A C 1
ATOM 1449 O O . LEU A 1 186 ? -46.640 -1.804 60.330 1.00 91.25 186 LEU A O 1
ATOM 1453 N N . PHE A 1 187 ? -45.416 -0.256 59.256 1.00 91.44 187 PHE A N 1
ATOM 1454 C CA . PHE A 1 187 ? -45.628 0.851 60.186 1.00 91.44 187 PHE A CA 1
ATOM 1455 C C . PHE A 1 187 ? -46.034 2.127 59.423 1.00 91.44 187 PHE A C 1
ATOM 1457 O O . PHE A 1 187 ? -45.186 2.971 59.140 1.00 91.44 187 PHE A O 1
ATOM 1464 N N . PRO A 1 188 ? -47.335 2.351 59.154 1.00 85.19 188 PRO A N 1
ATOM 1465 C CA . PRO A 1 188 ? -47.798 3.475 58.326 1.00 85.19 188 PRO A CA 1
ATOM 1466 C C . PRO A 1 188 ? -47.368 4.873 58.814 1.00 85.19 188 PRO A C 1
ATOM 1468 O O . PRO A 1 188 ? -47.292 5.815 58.030 1.00 85.19 188 PRO A O 1
ATOM 1471 N N . GLY A 1 189 ? -47.045 5.018 60.105 1.00 86.81 189 GLY A N 1
ATOM 1472 C CA . GLY A 1 189 ? -46.521 6.259 60.687 1.00 86.81 189 GLY A CA 1
ATOM 1473 C C . GLY A 1 189 ? -45.086 6.619 60.276 1.00 86.81 189 GLY A C 1
ATOM 1474 O O . GLY A 1 189 ? -44.645 7.723 60.576 1.00 86.81 189 GLY A O 1
ATOM 1475 N N . SER A 1 190 ? -44.346 5.734 59.595 1.00 86.94 190 SER A N 1
ATOM 1476 C CA . SER A 1 190 ? -42.960 5.983 59.165 1.00 86.94 190 SER A CA 1
ATOM 1477 C C . SER A 1 190 ? -42.830 6.473 57.716 1.00 86.94 190 SER A C 1
ATOM 1479 O O . SER A 1 190 ? -41.719 6.498 57.181 1.00 86.94 190 SER A O 1
ATOM 1481 N N . SER A 1 191 ? -43.938 6.848 57.066 1.00 85.31 191 SER A N 1
ATOM 1482 C CA . SER A 1 191 ? -43.963 7.234 55.646 1.00 85.31 191 SER A CA 1
ATOM 1483 C C . SER A 1 191 ? -43.001 8.381 55.316 1.00 85.31 191 SER A C 1
ATOM 1485 O O . SER A 1 191 ? -42.228 8.283 54.367 1.00 85.31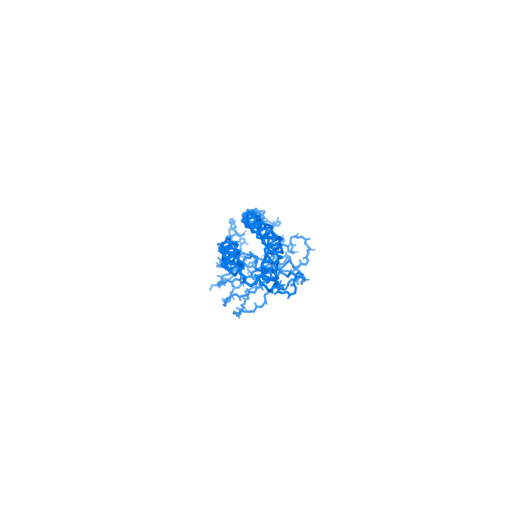 191 SER A O 1
ATOM 1487 N N . GLU A 1 192 ? -42.945 9.425 56.146 1.00 88.56 192 GLU A N 1
ATOM 1488 C CA . GLU A 1 192 ? -42.059 10.577 55.921 1.00 88.56 192 GLU A CA 1
ATOM 1489 C C . GLU A 1 192 ? -40.571 10.174 55.898 1.00 88.56 192 GLU A C 1
ATOM 1491 O O . GLU A 1 192 ? -39.793 10.632 55.057 1.00 88.56 192 GLU A O 1
ATOM 1496 N N . PHE A 1 193 ? -40.184 9.237 56.769 1.00 86.94 193 PHE A N 1
ATOM 1497 C CA . PHE A 1 193 ? -38.818 8.721 56.841 1.00 86.94 193 PHE A CA 1
ATOM 1498 C C . PHE A 1 193 ? -38.482 7.824 55.641 1.00 86.94 193 PHE A C 1
ATOM 1500 O O . PHE A 1 193 ? -37.429 7.988 55.022 1.00 86.94 193 PHE A O 1
ATOM 1507 N N . SER A 1 194 ? -39.398 6.924 55.264 1.00 88.62 194 SER A N 1
ATOM 1508 C CA . SER A 1 194 ? -39.264 6.063 54.078 1.00 88.62 194 SER A CA 1
ATOM 1509 C C . SER A 1 194 ? -39.130 6.888 52.796 1.00 88.62 194 SER A C 1
ATOM 1511 O O . SER A 1 194 ? -38.184 6.705 52.026 1.00 88.62 194 SER A O 1
ATOM 1513 N N . GLN A 1 195 ? -40.005 7.878 52.604 1.00 89.06 195 GLN A N 1
ATOM 1514 C CA . GLN A 1 195 ? -39.962 8.778 51.452 1.00 89.06 195 GLN A CA 1
ATOM 1515 C C . GLN A 1 195 ? -38.650 9.568 51.381 1.00 89.06 195 GLN A C 1
ATOM 1517 O O . GLN A 1 195 ? -38.096 9.742 50.291 1.00 89.06 195 GLN A O 1
ATOM 1522 N N . SER A 1 196 ? -38.114 10.002 52.526 1.00 90.00 196 SER A N 1
ATOM 1523 C CA . SER A 1 196 ? -36.812 10.669 52.593 1.00 90.00 196 SER A CA 1
ATOM 1524 C C . SER A 1 196 ? -35.668 9.741 52.163 1.00 90.00 196 SER A C 1
ATOM 1526 O O . SER A 1 196 ? -34.857 10.130 51.320 1.00 90.00 196 SER A 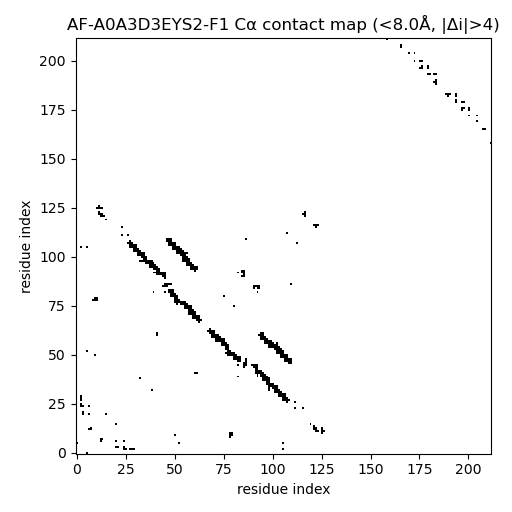O 1
ATOM 1528 N N . ILE A 1 197 ? -35.640 8.489 52.644 1.00 90.44 197 ILE A N 1
ATOM 1529 C CA . ILE A 1 197 ? -34.641 7.485 52.234 1.00 90.44 197 ILE A CA 1
ATOM 1530 C C . ILE A 1 197 ? -34.716 7.236 50.727 1.00 90.44 197 ILE A C 1
ATOM 1532 O O . ILE A 1 197 ? -33.703 7.331 50.039 1.00 90.44 197 ILE A O 1
ATOM 1536 N N . VAL A 1 198 ? -35.913 6.985 50.189 1.00 89.31 198 VAL A N 1
ATOM 1537 C CA . VAL A 1 198 ? -36.104 6.744 48.751 1.00 89.31 198 VAL A CA 1
ATOM 1538 C C . VAL A 1 198 ? -35.628 7.940 47.925 1.00 89.31 198 VAL A C 1
ATOM 1540 O O . VAL A 1 198 ? -34.966 7.759 46.900 1.00 89.31 198 VAL A O 1
ATOM 1543 N N . LYS A 1 199 ? -35.928 9.166 48.371 1.00 90.88 199 LYS A N 1
ATOM 1544 C CA . LYS A 1 199 ? -35.466 10.393 47.714 1.00 90.88 199 LYS A CA 1
ATOM 1545 C C . LYS A 1 199 ? -33.938 10.484 47.710 1.00 90.88 199 LYS A C 1
ATOM 1547 O O . LYS A 1 199 ? -33.362 10.729 46.654 1.00 90.88 199 LYS A O 1
ATOM 1552 N N . GLN A 1 200 ? -33.285 10.248 48.848 1.00 90.88 200 GLN A N 1
ATOM 1553 C CA . GLN A 1 200 ? -31.822 10.286 48.957 1.00 90.88 200 GLN A CA 1
ATOM 1554 C C . GLN A 1 200 ? -31.152 9.194 48.114 1.00 90.88 200 GLN A C 1
ATOM 1556 O O . GLN A 1 200 ? -30.210 9.470 47.376 1.00 90.88 200 GLN A O 1
ATOM 1561 N N . THR A 1 201 ? -31.671 7.966 48.134 1.00 88.06 201 THR A N 1
ATOM 1562 C CA . THR A 1 201 ? -31.139 6.864 47.322 1.00 88.06 201 THR A CA 1
ATOM 1563 C C . THR A 1 201 ? -31.260 7.135 45.820 1.00 88.06 201 THR A C 1
ATOM 1565 O O . THR A 1 201 ? -30.331 6.835 45.073 1.00 88.06 201 THR A O 1
ATOM 1568 N N . ARG A 1 202 ? -32.359 7.751 45.363 1.00 85.31 202 ARG A N 1
ATOM 1569 C CA . ARG A 1 202 ? -32.509 8.160 43.955 1.00 85.31 202 ARG A CA 1
ATOM 1570 C C . ARG A 1 202 ? -31.522 9.251 43.547 1.00 85.31 202 ARG A C 1
ATOM 1572 O O . ARG A 1 202 ? -31.011 9.190 42.436 1.00 85.31 202 ARG A O 1
ATOM 1579 N N . LEU A 1 203 ? -31.238 10.210 44.431 1.00 87.12 203 LEU A N 1
ATOM 1580 C CA . LEU A 1 203 ? -30.212 11.227 44.177 1.00 87.12 203 LEU A CA 1
ATOM 1581 C C . LEU A 1 203 ? -28.831 10.584 44.006 1.00 87.12 203 LEU A C 1
ATOM 1583 O O . LEU A 1 203 ? -28.110 10.938 43.081 1.00 87.12 203 LEU A O 1
ATOM 1587 N N . ILE A 1 204 ? -28.488 9.598 44.842 1.00 85.81 204 ILE A N 1
ATOM 1588 C CA . ILE A 1 204 ? -27.227 8.856 44.708 1.00 85.81 204 ILE A CA 1
ATOM 1589 C C . ILE A 1 204 ? -27.193 8.065 43.387 1.00 85.81 204 ILE A C 1
ATOM 1591 O O . ILE A 1 204 ? -26.194 8.149 42.682 1.00 85.81 204 ILE A O 1
ATOM 1595 N N . ASP A 1 205 ? -28.265 7.356 43.003 1.00 82.06 205 ASP A N 1
ATOM 1596 C CA . ASP A 1 205 ? -28.320 6.645 41.704 1.00 82.06 205 ASP A CA 1
ATOM 1597 C C . ASP A 1 205 ? -28.145 7.607 40.517 1.00 82.06 205 ASP A C 1
ATOM 1599 O O . ASP A 1 205 ? -27.468 7.276 39.545 1.00 82.06 205 ASP A O 1
ATOM 1603 N N . GLN A 1 206 ? -28.711 8.815 40.603 1.00 83.62 206 GLN A N 1
ATOM 1604 C CA . GLN A 1 206 ? -28.581 9.837 39.566 1.00 83.62 206 GLN A CA 1
ATOM 1605 C C . GLN A 1 206 ? -27.149 10.380 39.468 1.00 83.62 206 GLN A C 1
ATOM 1607 O O . GLN A 1 206 ? -26.583 10.381 38.378 1.00 83.62 206 GLN A O 1
ATOM 1612 N N . LEU A 1 207 ? -26.534 10.750 40.596 1.00 82.94 207 LEU A N 1
ATOM 1613 C CA . LEU A 1 207 ? -25.139 11.209 40.641 1.00 82.94 207 LEU A CA 1
ATOM 1614 C C . LEU A 1 207 ? -24.174 10.153 40.091 1.00 82.94 207 LEU A C 1
ATOM 1616 O O . LEU A 1 207 ? -23.226 10.473 39.386 1.00 82.94 207 LEU A O 1
ATOM 1620 N N . VAL A 1 208 ? -24.432 8.878 40.383 1.00 76.69 208 VAL A N 1
ATOM 1621 C CA . VAL A 1 208 ? -23.618 7.753 39.909 1.00 76.69 208 VAL A CA 1
ATOM 1622 C C . VAL A 1 208 ? -23.731 7.564 38.387 1.00 76.69 208 VAL A C 1
ATOM 1624 O O . VAL A 1 208 ? -22.757 7.163 37.751 1.00 76.69 208 VAL A O 1
ATOM 1627 N N . ARG A 1 209 ? -24.882 7.880 37.779 1.00 72.38 209 ARG A N 1
ATOM 1628 C CA . ARG A 1 209 ? -25.075 7.837 36.317 1.00 72.38 209 ARG A CA 1
ATOM 1629 C C . ARG A 1 209 ? -24.437 9.014 35.581 1.00 72.38 209 ARG A C 1
ATOM 1631 O O . ARG A 1 209 ? -24.079 8.837 34.425 1.00 72.38 209 ARG A O 1
ATOM 1638 N N . GLU A 1 210 ? -24.298 10.170 36.228 1.00 76.12 210 GLU A N 1
ATOM 1639 C CA . GLU A 1 210 ? -23.691 11.385 35.652 1.00 76.12 210 GLU A CA 1
ATOM 1640 C C . GLU A 1 210 ? -22.149 11.331 35.568 1.00 76.12 210 GLU A C 1
ATOM 1642 O O . GLU A 1 210 ? -21.540 12.199 34.953 1.00 76.12 210 GLU A O 1
ATOM 1647 N N . ILE A 1 211 ? -21.504 10.326 36.177 1.00 67.44 211 ILE A N 1
ATOM 1648 C CA . ILE A 1 211 ? -20.038 10.128 36.139 1.00 67.44 211 ILE A CA 1
ATOM 1649 C C . ILE A 1 211 ? -19.565 9.486 34.812 1.00 67.44 211 ILE A C 1
ATOM 1651 O O . ILE A 1 211 ? -18.365 9.477 34.529 1.00 67.44 211 ILE A O 1
ATOM 1655 N N . LEU A 1 212 ? -20.488 8.957 34.000 1.00 58.34 212 LEU A N 1
ATOM 1656 C CA . LEU A 1 212 ? -20.241 8.431 32.649 1.00 58.34 212 LEU A CA 1
ATOM 1657 C C . LEU A 1 212 ? -20.529 9.490 31.581 1.00 58.34 212 LEU A C 1
ATOM 1659 O O . LEU A 1 212 ? -19.769 9.508 30.588 1.00 58.34 212 LEU A O 1
#

pLDDT: mean 89.39, std 6.79, range [58.34, 98.56]

Secondary structure (DSSP, 8-state):
--HHHHHTT-GGGTT--HHHHHHHGGG-EEEEE-TT-EEE-TTS---EEEEEEES-EEEEEE-S-SSS-EEEEEEE-TT-EE-HHHHHHT----SEEEESS-EEEEEEEHHHHHHHHHH-HHHHHHHHHHHHHHHHHHHHHHHHHHHHHHHHHHHHHHHHHHHHHHHHHHHHHHHHHHHHHHHHHH-GGGHHHHHHHHHHHHHHHHHHHTT-

Sequence (212 aa):
MTNKDACDTVGIFRGLTEAEIDEFSPDLQRVKYVKGAQIISEHDTADNLYFICKGKVKISKGLKNLETPSADLTTLEPGEFFGEMGIINDEARSATVVATEDVELLLIPKDLFLRISFKHPEVMFNLMQTLSGRLRDTNERFASLMDEMISKNRLMAIGMAASKIIHDLKTPLTVIVLTAQLIENLFPGSSEFSQSIVKQTRLIDQLVREIL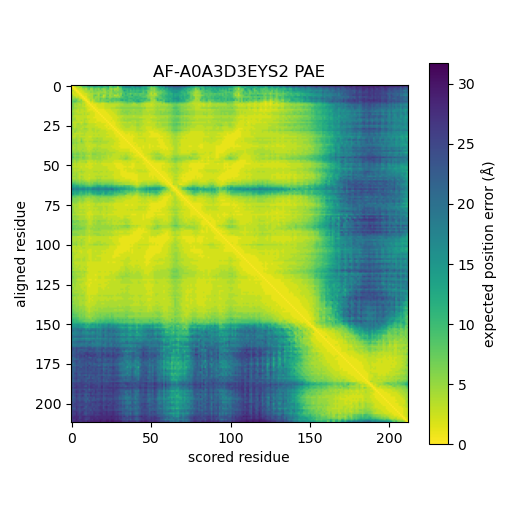

Nearest PDB structures (foldseek):
  4cyd-assembly2_C  TM=9.421E-01  e=1.291E-14  Corynebacterium glutamicum
  6bq8-assembly1_A  TM=8.309E-01  e=6.767E-12  Homo sapiens
  4f7z-assembly1_A  TM=8.649E-01  e=2.149E-09  Mus musculus
  2byv-assembly1_E  TM=8.369E-01  e=5.498E-09  Mus musculus
  1o7f-assembly1_A  TM=8.572E-01  e=1.166E-08  Mus musculus

Solvent-accessible surface area (backbone atoms only — not comparable to full-atom values): 11326 Å² total; per-residue (Å²): 132,58,60,57,65,47,47,78,55,31,58,42,52,57,88,64,51,71,72,62,47,62,74,52,36,82,77,46,44,80,47,75,45,53,56,69,38,74,79,40,55,52,68,36,84,39,59,46,29,37,34,30,71,35,44,33,35,36,36,30,37,82,44,92,43,86,90,53,51,57,44,80,76,50,74,50,45,57,53,39,70,48,54,52,66,12,48,77,68,74,35,51,25,84,38,28,31,29,25,74,30,59,28,34,32,40,39,39,43,41,69,58,51,52,52,49,36,74,76,38,58,56,34,50,53,36,44,51,53,53,51,52,50,54,50,49,55,49,51,53,52,51,52,53,52,50,54,52,50,54,54,51,50,52,53,50,52,50,51,51,52,50,53,50,52,53,54,64,52,49,54,59,49,51,51,52,42,54,50,33,54,51,48,24,72,77,36,72,89,40,43,71,59,29,56,48,51,45,51,53,48,51,52,51,57,51,58,62,60,71,77,113

Mean predicted aligned error: 9.97 Å

Foldseek 3Di:
DALLVLLVLALLNPPDDSVLCVVCSVVKDKDKDAAFDWPAAFQAQQFKKKAWQAAKKWWWAADPDPVDGIDTQDMDGHNDMDSVPCLVVVGGHHTIMGGNGITMIIIGTSVNLVVSCVVPVSSVVSVVVVVVVVVVVSVVVVVVVVVVVVVVVVVVVVVVVLVVVLVVLVVVLVVQLVVLVVVCVVPVVCVVVSVVSVVVSVVVNVVSVVVD

Radius of gyration: 32.35 Å; Cα contacts (8 Å, |Δi|>4): 285; chains: 1; bounding box: 72×26×86 Å